Protein AF-A0A0D2LRU8-F1 (afdb_monomer_lite)

Structure (mmCIF, N/CA/C/O backbone):
data_AF-A0A0D2LRU8-F1
#
_entry.id   AF-A0A0D2LRU8-F1
#
loop_
_atom_site.group_PDB
_atom_site.id
_atom_site.type_symbol
_atom_site.label_atom_id
_atom_site.label_alt_id
_atom_site.label_comp_id
_atom_site.label_asym_id
_atom_site.label_entity_id
_atom_site.label_seq_id
_atom_site.pdbx_PDB_ins_code
_atom_site.Cartn_x
_atom_site.Cartn_y
_atom_site.Cartn_z
_atom_site.occupancy
_atom_site.B_iso_or_equiv
_atom_site.auth_seq_id
_atom_site.auth_comp_id
_atom_site.auth_asym_id
_atom_site.auth_atom_id
_atom_site.pdbx_PDB_model_num
ATOM 1 N N . MET A 1 1 ? 1.431 -2.746 -18.592 1.00 84.81 1 MET A N 1
ATOM 2 C CA . MET A 1 1 ? 0.383 -2.108 -19.433 1.00 84.81 1 MET A CA 1
ATOM 3 C C . MET A 1 1 ? 1.045 -1.344 -20.579 1.00 84.81 1 MET A C 1
ATOM 5 O O . MET A 1 1 ? 1.873 -0.478 -20.311 1.00 84.81 1 MET A O 1
ATOM 9 N N . ILE A 1 2 ? 0.703 -1.631 -21.838 1.00 87.00 2 ILE A N 1
ATOM 10 C CA . ILE A 1 2 ? 1.297 -0.971 -23.020 1.00 87.00 2 ILE A CA 1
ATOM 11 C C . ILE A 1 2 ? 0.316 0.081 -23.559 1.00 87.00 2 ILE A C 1
ATOM 13 O O . ILE A 1 2 ? -0.890 -0.132 -23.528 1.00 87.00 2 ILE A O 1
ATOM 17 N N . GLY A 1 3 ? 0.818 1.244 -23.976 1.00 88.88 3 GLY A N 1
ATOM 18 C CA . GLY A 1 3 ? 0.003 2.381 -24.432 1.00 88.88 3 GLY A CA 1
ATOM 19 C C . GLY A 1 3 ? 0.761 3.714 -24.345 1.00 88.88 3 GLY A C 1
ATOM 20 O O . GLY A 1 3 ? 1.806 3.756 -23.691 1.00 88.88 3 GLY A O 1
ATOM 21 N N . PRO A 1 4 ? 0.270 4.794 -24.972 1.00 90.00 4 PRO A N 1
ATOM 22 C CA . PRO A 1 4 ? 0.915 6.106 -24.921 1.00 90.00 4 PRO A CA 1
ATOM 23 C C . PRO A 1 4 ? 0.872 6.714 -23.509 1.00 90.00 4 PRO A C 1
ATOM 25 O O . PRO A 1 4 ? 0.120 6.264 -22.638 1.00 90.00 4 PRO A O 1
ATOM 28 N N . THR A 1 5 ? 1.673 7.750 -23.262 1.00 88.00 5 THR A N 1
ATOM 29 C CA . THR A 1 5 ? 1.569 8.538 -22.027 1.00 88.00 5 THR A CA 1
ATOM 30 C C . THR A 1 5 ? 0.192 9.208 -21.946 1.00 88.00 5 THR A C 1
ATOM 32 O O . THR A 1 5 ? -0.427 9.527 -22.958 1.00 88.00 5 THR A O 1
ATOM 35 N N . GLY A 1 6 ? -0.347 9.359 -20.734 1.00 86.06 6 GLY A N 1
ATOM 36 C CA . GLY A 1 6 ? -1.638 10.027 -20.523 1.00 86.06 6 GLY A CA 1
ATOM 37 C C . GLY A 1 6 ? -2.899 9.201 -20.829 1.00 86.06 6 GLY A C 1
ATOM 38 O O . GLY A 1 6 ? -3.989 9.677 -20.541 1.00 86.06 6 GLY A O 1
ATOM 39 N N . CYS A 1 7 ? -2.803 7.950 -21.303 1.00 91.19 7 CYS A N 1
ATOM 40 C CA . CYS A 1 7 ? -3.988 7.096 -21.536 1.00 91.19 7 CYS A CA 1
ATOM 41 C C . CYS A 1 7 ? -4.648 6.526 -20.259 1.00 91.19 7 CYS A C 1
ATOM 43 O O . CYS A 1 7 ? -5.530 5.677 -20.342 1.00 91.19 7 CYS A O 1
ATOM 45 N N . GLY A 1 8 ? -4.220 6.964 -19.070 1.00 92.38 8 GLY A N 1
ATOM 46 C CA . GLY A 1 8 ? -4.839 6.572 -17.801 1.00 92.38 8 GLY A CA 1
ATOM 47 C C . GLY A 1 8 ? -4.344 5.257 -17.190 1.00 92.38 8 GLY A C 1
ATOM 48 O O . GLY A 1 8 ? -4.964 4.778 -16.247 1.00 92.38 8 GLY A O 1
ATOM 49 N N . LYS A 1 9 ? -3.220 4.678 -17.644 1.00 94.56 9 LYS A N 1
ATOM 50 C CA . LYS A 1 9 ? -2.669 3.421 -17.078 1.00 94.56 9 LYS A CA 1
ATOM 51 C C . LYS A 1 9 ? -2.534 3.459 -15.554 1.00 94.56 9 LYS A C 1
ATOM 53 O O . LYS A 1 9 ? -2.991 2.558 -14.858 1.00 94.56 9 LYS A O 1
ATOM 58 N N . THR A 1 10 ? -1.931 4.531 -15.044 1.00 92.44 10 THR A N 1
ATOM 59 C CA . THR A 1 10 ? -1.739 4.740 -13.606 1.00 92.44 10 THR A CA 1
ATOM 60 C C . THR A 1 10 ? -3.070 4.921 -12.879 1.00 92.44 10 THR A C 1
ATOM 62 O O . THR A 1 10 ? -3.213 4.467 -11.749 1.00 92.44 10 THR A O 1
ATOM 65 N N . GLU A 1 11 ? -4.049 5.569 -13.516 1.00 94.44 11 GLU A N 1
ATOM 66 C CA . GLU A 1 11 ? -5.363 5.802 -12.914 1.00 94.44 11 GLU A CA 1
ATOM 67 C C . GLU A 1 11 ? -6.153 4.496 -12.802 1.00 94.44 11 GLU A C 1
ATOM 69 O O . GLU A 1 11 ? -6.745 4.237 -11.762 1.00 94.44 11 GLU A O 1
ATOM 74 N N . ILE A 1 12 ? -6.074 3.617 -13.806 1.00 94.69 12 ILE A N 1
ATOM 75 C CA . ILE A 1 12 ? -6.666 2.274 -13.747 1.00 94.69 12 ILE A CA 1
ATOM 76 C C . ILE A 1 12 ? -6.086 1.485 -12.566 1.00 94.69 12 ILE A C 1
ATOM 78 O O . ILE A 1 12 ? -6.846 0.950 -11.761 1.00 94.69 12 ILE A O 1
ATOM 82 N N . ALA A 1 13 ? -4.758 1.454 -12.414 1.00 94.19 13 ALA A N 1
ATOM 83 C CA . ALA A 1 13 ? -4.107 0.744 -11.310 1.00 94.19 13 ALA A CA 1
ATOM 84 C C . ALA A 1 13 ? -4.479 1.332 -9.936 1.00 94.19 13 ALA A C 1
ATOM 86 O O . ALA A 1 13 ? -4.799 0.596 -9.004 1.00 94.19 13 ALA A O 1
ATOM 87 N N . ARG A 1 14 ? -4.507 2.666 -9.822 1.00 93.81 14 ARG A N 1
ATOM 88 C CA . ARG A 1 14 ? -4.906 3.367 -8.594 1.00 93.81 14 ARG A CA 1
ATOM 89 C C . ARG A 1 14 ? -6.357 3.069 -8.219 1.00 93.81 14 ARG A C 1
ATOM 91 O O . ARG A 1 14 ? -6.648 2.817 -7.053 1.00 93.81 14 ARG A O 1
ATOM 98 N N . ARG A 1 15 ? -7.273 3.107 -9.190 1.00 96.00 15 ARG A N 1
ATOM 99 C CA . ARG A 1 15 ? -8.698 2.825 -8.966 1.00 96.00 15 ARG A CA 1
ATOM 100 C C . ARG A 1 15 ? -8.936 1.368 -8.613 1.00 96.00 15 ARG A C 1
ATOM 102 O O . ARG A 1 15 ? -9.716 1.109 -7.705 1.00 96.00 15 ARG A O 1
ATOM 109 N N . LEU A 1 16 ? -8.225 0.443 -9.252 1.00 94.56 16 LEU A N 1
ATOM 110 C CA . LEU A 1 16 ? -8.255 -0.969 -8.882 1.00 94.56 16 LEU A CA 1
ATOM 111 C C . LEU A 1 16 ? -7.860 -1.164 -7.413 1.00 94.56 16 LEU A C 1
ATOM 113 O O . LEU A 1 16 ? -8.585 -1.826 -6.681 1.00 94.56 16 LEU A O 1
ATOM 117 N N . ALA A 1 17 ? -6.769 -0.535 -6.967 1.00 94.50 17 ALA A N 1
ATOM 118 C CA . ALA A 1 17 ? -6.333 -0.636 -5.577 1.00 94.50 17 ALA A CA 1
ATOM 119 C C . ALA A 1 17 ? -7.340 -0.037 -4.585 1.00 94.50 17 ALA A C 1
ATOM 121 O O . ALA A 1 17 ? -7.588 -0.621 -3.536 1.00 94.50 17 ALA A O 1
ATOM 122 N N . GLN A 1 18 ? -7.966 1.094 -4.929 1.00 92.94 18 GLN A N 1
ATOM 123 C CA . GLN A 1 18 ? -9.032 1.685 -4.111 1.00 92.94 18 GLN A CA 1
ATOM 124 C C . GLN A 1 18 ? -10.258 0.771 -4.005 1.00 92.94 18 GLN A C 1
ATOM 126 O O . GLN A 1 18 ? -10.823 0.640 -2.926 1.00 92.94 18 GLN A O 1
ATOM 131 N N . LEU A 1 19 ? -10.667 0.139 -5.109 1.00 94.62 19 LEU A N 1
ATOM 132 C CA . LEU A 1 19 ? -11.812 -0.776 -5.137 1.00 94.62 19 LEU A CA 1
ATOM 133 C C . LEU A 1 19 ? -11.532 -2.084 -4.390 1.00 94.62 19 LEU A C 1
ATOM 135 O O . LEU A 1 19 ? -12.427 -2.617 -3.743 1.00 94.62 19 LEU A O 1
ATOM 139 N N . ALA A 1 20 ? -10.301 -2.585 -4.477 1.00 91.81 20 ALA A N 1
ATOM 140 C CA . ALA A 1 20 ? -9.846 -3.763 -3.746 1.00 91.81 20 ALA A CA 1
ATOM 141 C C . ALA A 1 20 ? -9.481 -3.458 -2.283 1.00 91.81 20 ALA A C 1
ATOM 143 O O . ALA A 1 20 ? -9.149 -4.381 -1.546 1.00 91.81 20 ALA A O 1
ATOM 144 N N . ASP A 1 21 ? -9.535 -2.185 -1.869 1.00 92.06 21 ASP A N 1
ATOM 145 C CA . ASP A 1 21 ? -9.155 -1.729 -0.529 1.00 92.06 21 ASP A CA 1
ATOM 146 C C . ASP A 1 21 ? -7.754 -2.230 -0.118 1.00 92.06 21 ASP A C 1
ATOM 148 O O . ASP A 1 21 ? -7.510 -2.733 0.989 1.00 92.06 21 ASP A O 1
ATOM 152 N N . ALA A 1 22 ? -6.847 -2.103 -1.089 1.00 93.94 22 ALA A N 1
ATOM 153 C CA . ALA A 1 22 ? -5.529 -2.703 -1.123 1.00 93.94 22 ALA A CA 1
ATOM 154 C C . ALA A 1 22 ? -4.417 -1.644 -0.989 1.00 93.94 22 ALA A C 1
ATOM 156 O O . ALA A 1 22 ? -4.522 -0.557 -1.575 1.00 93.94 22 ALA A O 1
ATOM 157 N N . PRO A 1 23 ? -3.319 -1.940 -0.269 1.00 94.44 23 PRO A N 1
ATOM 158 C CA . PRO A 1 23 ? -2.151 -1.065 -0.215 1.00 94.44 23 PRO A CA 1
ATOM 159 C C . PRO A 1 23 ? -1.570 -0.840 -1.615 1.00 94.44 23 PRO A C 1
ATOM 161 O O . PRO A 1 23 ? -1.370 -1.794 -2.362 1.00 94.44 23 PRO A O 1
ATOM 164 N N . PHE A 1 24 ? -1.275 0.411 -1.971 1.00 95.06 24 PHE A N 1
ATOM 165 C CA . PHE A 1 24 ? -0.791 0.773 -3.305 1.00 95.06 24 PHE A CA 1
ATOM 166 C C . PHE A 1 24 ? 0.482 1.606 -3.237 1.00 95.06 24 PHE A C 1
ATOM 168 O O . PHE A 1 24 ? 0.556 2.563 -2.465 1.00 95.06 24 PHE A O 1
ATOM 175 N N . VAL A 1 25 ? 1.453 1.310 -4.100 1.00 94.56 25 VAL A N 1
ATOM 176 C CA . VAL A 1 25 ? 2.632 2.158 -4.309 1.00 94.56 25 VAL A CA 1
ATOM 177 C C . VAL A 1 25 ? 2.897 2.347 -5.803 1.00 94.56 25 VAL A C 1
ATOM 179 O O . VAL A 1 25 ? 2.840 1.396 -6.581 1.00 94.56 25 VAL A O 1
ATOM 182 N N . LYS A 1 26 ? 3.183 3.589 -6.212 1.00 93.81 26 LYS A N 1
ATOM 183 C CA . LYS A 1 26 ? 3.670 3.918 -7.559 1.00 93.81 26 LYS A CA 1
ATOM 184 C C . LYS A 1 26 ? 5.165 4.194 -7.481 1.00 93.81 26 LYS A C 1
ATOM 186 O O . LYS A 1 26 ? 5.571 5.104 -6.760 1.00 93.81 26 LYS A O 1
ATOM 191 N N . VAL A 1 27 ? 5.945 3.513 -8.310 1.00 91.62 27 VAL A N 1
ATOM 192 C CA . VAL A 1 27 ? 7.371 3.789 -8.501 1.00 91.62 27 VAL A CA 1
ATOM 193 C C . VAL A 1 27 ? 7.704 3.917 -9.983 1.00 91.62 27 VAL A C 1
ATOM 195 O O . VAL A 1 27 ? 7.014 3.361 -10.828 1.00 91.62 27 VAL A O 1
ATOM 198 N N . GLU A 1 28 ? 8.732 4.695 -10.301 1.00 90.38 28 GLU A N 1
ATOM 199 C CA . GLU A 1 28 ? 9.255 4.844 -11.665 1.00 90.38 28 GLU A CA 1
ATOM 200 C C . GLU A 1 28 ? 10.533 4.016 -11.764 1.00 90.38 28 GLU A C 1
ATOM 202 O O . GLU A 1 28 ? 11.407 4.147 -10.906 1.00 90.38 28 GLU A O 1
ATOM 207 N N . ALA A 1 29 ? 10.643 3.170 -12.787 1.00 87.38 29 ALA A N 1
ATOM 208 C CA . ALA A 1 29 ? 11.777 2.260 -12.954 1.00 87.38 29 ALA A CA 1
ATOM 209 C C . ALA A 1 29 ? 13.123 2.999 -13.082 1.00 87.38 29 ALA A C 1
ATOM 211 O O . ALA A 1 29 ? 14.155 2.528 -12.609 1.00 87.38 29 ALA A O 1
ATOM 212 N N . THR A 1 30 ? 13.101 4.203 -13.653 1.00 86.44 30 THR A N 1
ATOM 213 C CA . THR A 1 30 ? 14.270 5.071 -13.858 1.00 86.44 30 THR A CA 1
ATOM 214 C C . THR A 1 30 ? 14.887 5.597 -12.557 1.00 86.44 30 THR A C 1
ATOM 216 O O . THR A 1 30 ? 16.017 6.074 -12.576 1.00 86.44 30 THR A O 1
ATOM 219 N N . LYS A 1 31 ? 14.200 5.482 -11.410 1.00 85.94 31 LYS A N 1
ATOM 220 C CA . LYS A 1 31 ? 14.725 5.904 -10.095 1.00 85.94 31 LYS A CA 1
ATOM 221 C C . LYS A 1 31 ? 15.781 4.968 -9.514 1.00 85.94 31 LYS A C 1
ATOM 223 O O . LYS A 1 31 ? 16.451 5.352 -8.561 1.00 85.94 31 LYS A O 1
ATOM 228 N N . PHE A 1 32 ? 15.897 3.758 -10.048 1.00 85.19 32 PHE A N 1
ATOM 229 C CA . PHE A 1 32 ? 16.821 2.745 -9.540 1.00 85.19 32 PHE A CA 1
ATOM 230 C C . PHE A 1 32 ? 18.097 2.630 -10.384 1.00 85.19 32 PHE A C 1
ATOM 232 O O . PHE A 1 32 ? 19.023 1.937 -9.982 1.00 85.19 32 PHE A O 1
ATOM 239 N N . THR A 1 33 ? 18.181 3.319 -11.529 1.00 82.38 33 THR A N 1
ATOM 240 C CA . THR A 1 33 ? 19.412 3.364 -12.332 1.00 82.38 33 THR A CA 1
ATOM 241 C C . THR A 1 33 ? 20.461 4.261 -11.666 1.00 82.38 33 THR A C 1
ATOM 243 O O . THR A 1 33 ? 20.134 5.126 -10.861 1.00 82.38 33 THR A O 1
ATOM 246 N N . GLU A 1 34 ? 21.731 4.100 -12.023 1.00 69.94 34 GLU A N 1
ATOM 247 C CA . GLU A 1 34 ? 22.910 4.753 -11.437 1.00 69.94 34 GLU A CA 1
ATOM 248 C C . GLU A 1 34 ? 22.826 6.280 -11.530 1.00 69.94 34 GLU A C 1
ATOM 250 O O . GLU A 1 34 ? 23.179 6.981 -10.585 1.00 69.94 34 GLU A O 1
ATOM 255 N N . VAL A 1 35 ? 22.283 6.805 -12.632 1.00 64.88 35 VAL A N 1
ATOM 256 C CA . VAL A 1 35 ? 22.081 8.252 -12.835 1.00 64.88 35 VAL A CA 1
ATOM 257 C C . VAL A 1 35 ? 20.937 8.791 -11.961 1.00 64.88 35 VAL A C 1
ATOM 259 O O . VAL A 1 35 ? 20.920 9.967 -11.604 1.00 64.88 35 VAL A O 1
ATOM 262 N N . GLY A 1 36 ? 19.987 7.929 -11.590 1.00 58.31 36 GLY A N 1
ATOM 263 C CA . GLY A 1 36 ? 18.856 8.225 -10.714 1.00 58.31 36 GLY A CA 1
ATOM 264 C C . GLY A 1 36 ? 19.024 7.718 -9.279 1.00 58.31 36 GLY A C 1
ATOM 265 O O . GLY A 1 36 ? 18.083 7.841 -8.493 1.00 58.31 36 GLY A O 1
ATOM 266 N N . PHE A 1 37 ? 20.184 7.165 -8.909 1.00 60.22 37 PHE A N 1
ATOM 267 C CA . PHE A 1 37 ? 20.380 6.470 -7.640 1.00 60.22 37 PHE A CA 1
ATOM 268 C C . PHE A 1 37 ? 20.518 7.470 -6.488 1.00 60.22 37 PHE A C 1
ATOM 270 O O . PHE A 1 37 ? 21.599 7.949 -6.156 1.00 60.22 37 PHE A O 1
ATOM 277 N N . HIS A 1 38 ? 19.404 7.775 -5.826 1.00 59.53 38 HIS A N 1
ATOM 278 C CA . HIS A 1 38 ? 19.377 8.636 -4.636 1.00 59.53 38 HIS A CA 1
ATOM 279 C C . HIS A 1 38 ? 19.667 7.844 -3.343 1.00 59.53 38 HIS A C 1
ATOM 281 O O . HIS A 1 38 ? 19.095 8.145 -2.295 1.00 59.53 38 HIS A O 1
ATOM 287 N N . GLY A 1 39 ? 20.472 6.775 -3.409 1.00 64.44 39 GLY A N 1
ATOM 288 C CA . GLY A 1 39 ? 20.688 5.863 -2.275 1.00 64.44 39 GLY A CA 1
ATOM 289 C C . GLY A 1 39 ? 19.457 5.023 -1.904 1.00 64.44 39 GLY A C 1
ATOM 290 O O . GLY A 1 39 ? 19.358 4.547 -0.773 1.00 64.44 39 GLY A O 1
ATOM 291 N N . ARG A 1 40 ? 18.494 4.877 -2.826 1.00 69.69 40 ARG A N 1
ATOM 292 C CA . ARG A 1 40 ? 17.296 4.050 -2.645 1.00 69.69 40 ARG A CA 1
ATOM 293 C C . ARG A 1 40 ? 17.476 2.699 -3.317 1.00 69.69 40 ARG A C 1
ATOM 295 O O . ARG A 1 40 ? 17.640 2.619 -4.526 1.00 69.69 40 ARG A O 1
ATOM 302 N N . ASP A 1 41 ? 17.392 1.666 -2.498 1.00 81.75 41 ASP A N 1
ATOM 303 C CA . ASP A 1 41 ? 17.395 0.271 -2.914 1.00 81.75 41 ASP A CA 1
ATOM 304 C C . ASP A 1 41 ? 16.015 -0.152 -3.443 1.00 81.75 41 ASP A C 1
ATOM 306 O O . ASP A 1 41 ? 14.995 0.422 -3.049 1.00 81.75 41 ASP A O 1
ATOM 310 N N . VAL A 1 42 ? 15.965 -1.169 -4.292 1.00 82.94 42 VAL A N 1
ATOM 311 C CA . VAL A 1 42 ? 14.732 -1.754 -4.838 1.00 82.94 42 VAL A CA 1
ATOM 312 C C . VAL A 1 42 ? 13.827 -2.289 -3.714 1.00 82.94 42 VAL A C 1
ATOM 314 O O . VAL A 1 42 ? 12.606 -2.122 -3.761 1.00 82.94 42 VAL A O 1
ATOM 317 N N . ASP A 1 43 ? 14.416 -2.742 -2.606 1.00 85.44 43 ASP A N 1
ATOM 318 C CA . ASP A 1 43 ? 13.715 -3.091 -1.362 1.00 85.44 43 ASP A CA 1
ATOM 319 C C . ASP A 1 43 ? 12.882 -1.944 -0.760 1.00 85.44 43 ASP A C 1
ATOM 321 O O . ASP A 1 43 ? 11.939 -2.181 0.003 1.00 85.44 43 ASP A O 1
ATOM 325 N N . SER A 1 44 ? 13.205 -0.683 -1.074 1.00 87.44 44 SER A N 1
ATOM 326 C CA . SER A 1 44 ? 12.420 0.467 -0.605 1.00 87.44 44 SER A CA 1
ATOM 327 C C . SER A 1 44 ? 10.978 0.436 -1.109 1.00 87.44 44 SER A C 1
ATOM 329 O O . SER A 1 44 ? 10.095 0.884 -0.388 1.00 87.44 44 SER A O 1
ATOM 331 N N . ILE A 1 45 ? 10.717 -0.187 -2.264 1.00 89.31 45 ILE A N 1
ATOM 332 C CA . ILE A 1 45 ? 9.363 -0.375 -2.802 1.00 89.31 45 ILE A CA 1
ATOM 333 C C . ILE A 1 45 ? 8.488 -1.138 -1.801 1.00 89.31 45 ILE A C 1
ATOM 335 O O . ILE A 1 45 ? 7.347 -0.757 -1.541 1.00 89.31 45 ILE A O 1
ATOM 339 N N . VAL A 1 46 ? 9.030 -2.210 -1.218 1.00 88.69 46 VAL A N 1
ATOM 340 C CA . VAL A 1 46 ? 8.307 -3.064 -0.265 1.00 88.69 46 VAL A CA 1
ATOM 341 C C . VAL A 1 46 ? 8.109 -2.348 1.068 1.00 88.69 46 VAL A C 1
ATOM 343 O O . VAL A 1 46 ? 7.055 -2.481 1.689 1.00 88.69 46 VAL A O 1
ATOM 346 N N . ARG A 1 47 ? 9.093 -1.549 1.497 1.00 88.00 47 ARG A N 1
ATOM 347 C CA . ARG A 1 47 ? 8.985 -0.725 2.712 1.00 88.00 47 ARG A CA 1
ATOM 348 C C . ARG A 1 47 ? 7.895 0.340 2.557 1.00 88.00 47 ARG A C 1
ATOM 350 O O . ARG A 1 47 ? 7.020 0.425 3.412 1.00 88.00 47 ARG A O 1
ATOM 357 N N . ASP A 1 48 ? 7.883 1.055 1.434 1.00 91.44 48 ASP A N 1
ATOM 358 C CA . ASP A 1 48 ? 6.864 2.063 1.121 1.00 91.44 48 ASP A CA 1
ATOM 359 C C . ASP A 1 48 ? 5.459 1.431 1.026 1.00 91.44 48 ASP A C 1
ATOM 361 O O . ASP A 1 48 ? 4.470 2.001 1.495 1.00 91.44 48 ASP A O 1
ATOM 365 N N . LEU A 1 49 ? 5.353 0.222 0.459 1.00 91.69 49 LEU A N 1
ATOM 366 C CA . LEU A 1 49 ? 4.099 -0.534 0.414 1.00 91.69 49 LEU A CA 1
ATOM 367 C C . LEU A 1 49 ? 3.601 -0.903 1.821 1.00 91.69 49 LEU A C 1
ATOM 369 O O . LEU A 1 49 ? 2.408 -0.767 2.101 1.00 91.69 49 LEU A O 1
ATOM 373 N N . LEU A 1 50 ? 4.500 -1.346 2.705 1.00 90.88 50 LEU A N 1
ATOM 374 C CA . LEU A 1 50 ? 4.172 -1.687 4.089 1.00 90.88 50 LEU A CA 1
ATOM 375 C C . LEU A 1 50 ? 3.706 -0.459 4.883 1.00 90.88 50 LEU A C 1
ATOM 377 O O . LEU A 1 50 ? 2.720 -0.542 5.617 1.00 90.88 50 LEU A O 1
ATOM 381 N N . ASP A 1 51 ? 4.359 0.686 4.698 1.00 91.56 51 ASP A N 1
ATOM 382 C CA . ASP A 1 51 ? 3.961 1.943 5.336 1.00 91.56 51 ASP A CA 1
ATOM 383 C C . ASP A 1 51 ? 2.553 2.371 4.889 1.00 91.56 51 ASP A C 1
ATOM 385 O O . ASP A 1 51 ? 1.703 2.731 5.714 1.00 91.56 51 ASP A O 1
ATOM 389 N N . ASN A 1 52 ? 2.253 2.245 3.592 1.00 92.94 52 ASN A N 1
ATOM 390 C CA . ASN A 1 52 ? 0.914 2.504 3.061 1.00 92.94 52 ASN A CA 1
ATOM 391 C C . ASN A 1 52 ? -0.125 1.507 3.598 1.00 92.94 52 ASN A C 1
ATOM 393 O O . ASN A 1 52 ? -1.249 1.907 3.920 1.00 92.94 52 ASN A O 1
ATOM 397 N N . ALA A 1 53 ? 0.242 0.234 3.762 1.00 92.88 53 ALA A N 1
ATOM 398 C CA . ALA A 1 53 ? -0.620 -0.767 4.385 1.00 92.88 53 ALA A CA 1
ATOM 399 C C . ALA A 1 53 ? -0.930 -0.412 5.846 1.00 92.88 53 ALA A C 1
ATOM 401 O O . ALA A 1 53 ? -2.085 -0.484 6.268 1.00 92.88 53 ALA A O 1
ATOM 402 N N . ALA A 1 54 ? 0.064 0.052 6.607 1.00 91.19 54 ALA A N 1
ATOM 403 C CA . ALA A 1 54 ? -0.126 0.476 7.990 1.00 91.19 54 ALA A CA 1
ATOM 404 C C . ALA A 1 54 ? -1.072 1.680 8.099 1.00 91.19 54 ALA A C 1
ATOM 406 O O . ALA A 1 54 ? -1.931 1.717 8.985 1.00 91.19 54 ALA A O 1
ATOM 407 N N . LEU A 1 55 ? -0.971 2.653 7.188 1.00 90.81 55 LEU A N 1
ATOM 408 C CA . LEU A 1 55 ? -1.906 3.782 7.125 1.00 90.81 55 LEU A CA 1
ATOM 409 C C . LEU A 1 55 ? -3.342 3.324 6.844 1.00 90.81 55 LEU A C 1
ATOM 411 O O . LEU A 1 55 ? -4.274 3.770 7.519 1.00 90.81 55 LEU A O 1
ATOM 415 N N . LEU A 1 56 ? -3.511 2.410 5.890 1.00 90.75 56 LEU A N 1
ATOM 416 C CA . LEU A 1 56 ? -4.805 1.857 5.504 1.00 90.75 56 LEU A CA 1
ATOM 417 C C . LEU A 1 56 ? -5.438 1.043 6.647 1.00 90.75 56 LEU A C 1
ATOM 419 O O . LEU A 1 56 ? -6.592 1.277 7.007 1.00 90.75 56 LEU A O 1
ATOM 423 N N . VAL A 1 57 ? -4.671 0.174 7.309 1.00 92.38 57 VAL A N 1
ATOM 424 C CA . VAL A 1 57 ? -5.125 -0.602 8.478 1.00 92.38 57 VAL A CA 1
ATOM 425 C C . VAL A 1 57 ? -5.503 0.307 9.647 1.00 92.38 57 VAL A C 1
ATOM 427 O O . VAL A 1 57 ? -6.553 0.115 10.264 1.00 92.38 57 VAL A O 1
ATOM 430 N N . ARG A 1 58 ? -4.703 1.342 9.938 1.00 89.25 58 ARG A N 1
ATOM 431 C CA . ARG A 1 58 ? -5.040 2.348 10.962 1.00 89.25 58 ARG A CA 1
ATOM 432 C C . ARG A 1 58 ? -6.364 3.045 10.650 1.00 89.25 58 ARG A C 1
ATOM 434 O O . ARG A 1 58 ? -7.132 3.307 11.575 1.00 89.25 58 ARG A O 1
ATOM 441 N N . GLY A 1 59 ? -6.636 3.329 9.376 1.00 88.69 59 GLY A N 1
ATOM 442 C CA . GLY A 1 59 ? -7.926 3.842 8.908 1.00 88.69 59 GLY A CA 1
ATOM 443 C C . GLY A 1 59 ? -9.072 2.880 9.224 1.00 88.69 59 GLY A C 1
ATOM 444 O O . GLY A 1 59 ? -9.984 3.239 9.967 1.00 88.69 59 GLY A O 1
ATOM 445 N N . LYS A 1 60 ? -8.960 1.623 8.776 1.00 88.38 60 LYS A N 1
ATOM 446 C CA . LYS A 1 60 ? -9.972 0.573 9.002 1.00 88.38 60 LYS A CA 1
ATOM 447 C C . LYS A 1 60 ? -10.276 0.345 10.480 1.00 88.38 60 LYS A C 1
ATOM 449 O O . LYS A 1 60 ? -11.434 0.221 10.872 1.00 88.38 60 LYS A O 1
ATOM 454 N N . LEU A 1 61 ? -9.244 0.288 11.322 1.00 87.38 61 LEU A N 1
ATOM 455 C CA . LEU A 1 61 ? -9.414 0.098 12.764 1.00 87.38 61 LEU A CA 1
ATOM 456 C C . LEU A 1 61 ? -10.112 1.294 13.416 1.00 87.38 61 LEU A C 1
ATOM 458 O O . LEU A 1 61 ? -10.954 1.101 14.291 1.00 87.38 61 LEU A O 1
ATOM 462 N N . ARG A 1 62 ? -9.809 2.522 12.975 1.00 84.00 62 ARG A N 1
ATOM 463 C CA . ARG A 1 62 ? -10.501 3.728 13.449 1.00 84.00 62 ARG A CA 1
ATOM 464 C C . ARG A 1 62 ? -11.970 3.732 13.051 1.00 84.00 62 ARG A C 1
ATOM 466 O O . ARG A 1 62 ? -12.795 4.053 13.898 1.00 84.00 62 ARG A O 1
ATOM 473 N N . GLU A 1 63 ? -12.292 3.348 11.820 1.00 86.19 63 GLU A N 1
ATOM 474 C CA . GLU A 1 63 ? -13.676 3.257 11.342 1.00 86.19 63 GLU A CA 1
ATOM 475 C C . GLU A 1 63 ? -14.466 2.186 12.100 1.00 86.19 63 GLU A C 1
ATOM 477 O O . GLU A 1 63 ? -15.539 2.469 12.623 1.00 86.19 63 GLU A O 1
ATOM 482 N N . ARG A 1 64 ? -13.899 0.984 12.277 1.00 84.81 64 ARG A N 1
ATOM 483 C CA . ARG A 1 64 ? -14.527 -0.087 13.076 1.00 84.81 64 ARG A CA 1
ATOM 484 C C . ARG A 1 64 ? -14.724 0.300 14.540 1.00 84.81 64 ARG A C 1
ATOM 486 O O . ARG A 1 64 ? -15.672 -0.154 15.175 1.00 84.81 64 ARG A O 1
ATOM 493 N N . ALA A 1 65 ? -13.813 1.099 15.091 1.00 82.38 65 ALA A N 1
ATOM 494 C CA . ALA A 1 65 ? -13.925 1.595 16.454 1.00 82.38 65 ALA A CA 1
ATOM 495 C C . ALA A 1 65 ? -14.892 2.782 16.574 1.00 82.38 65 ALA A C 1
ATOM 497 O O . ALA A 1 65 ? -15.360 3.041 17.677 1.00 82.38 65 ALA A O 1
ATOM 498 N N . ALA A 1 66 ? -15.194 3.505 15.490 1.00 79.38 66 ALA A N 1
ATOM 499 C CA . ALA A 1 66 ? -15.959 4.748 15.540 1.00 79.38 66 ALA A CA 1
ATOM 500 C C . ALA A 1 66 ? -17.359 4.561 16.141 1.00 79.38 66 ALA A C 1
ATOM 502 O O . ALA A 1 66 ? -17.744 5.358 16.990 1.00 79.38 66 ALA A O 1
ATOM 503 N N . SER A 1 67 ? -18.074 3.488 15.783 1.00 78.31 67 SER A N 1
ATOM 504 C CA . SER A 1 67 ? -19.414 3.194 16.318 1.00 78.31 67 SER A CA 1
ATOM 505 C C . SER A 1 67 ? -19.392 2.963 17.829 1.00 78.31 67 SER A C 1
ATOM 507 O O . SER A 1 67 ? -20.011 3.708 18.583 1.00 78.31 67 SER A O 1
ATOM 509 N N . LYS A 1 68 ? -18.567 2.015 18.286 1.00 79.38 68 LYS A N 1
ATOM 510 C CA . LYS A 1 68 ? -18.388 1.692 19.714 1.00 79.38 68 LYS A CA 1
ATOM 511 C C . LYS A 1 68 ? -17.927 2.897 20.530 1.00 79.38 68 LYS A C 1
ATOM 513 O O . LYS A 1 68 ? -18.251 3.044 21.702 1.00 79.38 68 LYS A O 1
ATOM 518 N N . VAL A 1 69 ? -17.108 3.746 19.918 1.00 76.75 69 VAL A N 1
ATOM 519 C CA . VAL A 1 69 ? -16.590 4.955 20.555 1.00 76.75 69 VAL A CA 1
ATOM 520 C C . VAL A 1 69 ? -17.670 6.011 20.658 1.00 76.75 69 VAL A C 1
ATOM 522 O O . VAL A 1 69 ? -17.704 6.692 21.674 1.00 76.75 69 VAL A O 1
ATOM 525 N N . SER A 1 70 ? -18.523 6.149 19.645 1.00 75.56 70 SER A N 1
ATOM 526 C CA . SER A 1 70 ? -19.656 7.071 19.681 1.00 75.56 70 SER A CA 1
ATOM 527 C C . SER A 1 70 ? -20.592 6.718 20.832 1.00 75.56 70 SER A C 1
ATOM 529 O O . SER A 1 70 ? -20.840 7.566 21.682 1.00 75.56 70 SER A O 1
ATOM 531 N N . GLU A 1 71 ? -20.986 5.446 20.933 1.00 78.19 71 GLU A N 1
ATOM 532 C CA . GLU A 1 71 ? -21.834 4.932 22.019 1.00 78.19 71 GLU A CA 1
ATOM 533 C C . GLU A 1 71 ? -21.207 5.194 23.396 1.00 78.19 71 GLU A C 1
ATOM 535 O O . GLU A 1 71 ? -21.832 5.773 24.284 1.00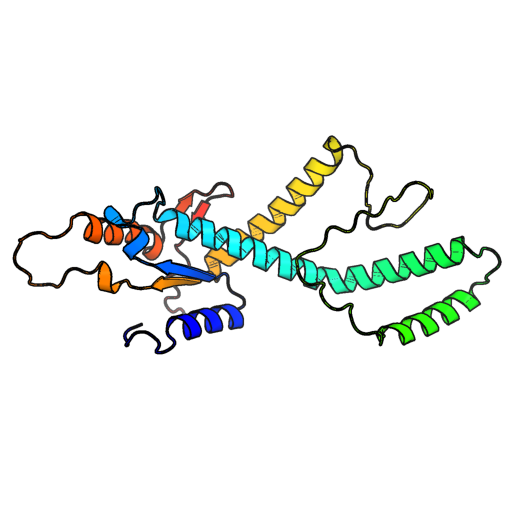 78.19 71 GLU A O 1
ATOM 540 N N . ALA A 1 72 ? -19.929 4.839 23.560 1.00 72.62 72 ALA A N 1
ATOM 541 C CA . ALA A 1 72 ? -19.223 5.054 24.818 1.00 72.62 72 ALA A CA 1
ATOM 542 C C . ALA A 1 72 ? -19.075 6.548 25.159 1.00 72.62 72 ALA A C 1
ATOM 544 O O . ALA A 1 72 ? -19.156 6.935 26.319 1.00 72.62 72 ALA A O 1
ATOM 545 N N . VAL A 1 73 ? -18.831 7.412 24.170 1.00 76.56 73 VAL A N 1
ATOM 546 C CA . VAL A 1 73 ? -18.718 8.862 24.384 1.00 76.56 73 VAL A CA 1
ATOM 547 C C . VAL A 1 73 ? -20.068 9.460 24.762 1.00 76.56 73 VAL A C 1
ATOM 549 O O . VAL A 1 73 ? -20.107 10.307 25.652 1.00 76.56 73 VAL A O 1
ATOM 552 N N . GLU A 1 74 ? -21.157 9.017 24.140 1.00 76.12 74 GLU A N 1
ATOM 553 C CA . GLU A 1 74 ? -22.507 9.452 24.488 1.00 76.12 74 GLU A CA 1
ATOM 554 C C . GLU A 1 74 ? -22.841 9.101 25.939 1.00 76.12 74 GLU A C 1
ATOM 556 O O . GLU A 1 74 ? -23.224 9.979 26.713 1.00 76.12 74 GLU A O 1
ATOM 561 N N . GLU A 1 75 ? -22.596 7.855 26.350 1.00 73.19 75 GLU A N 1
ATOM 562 C C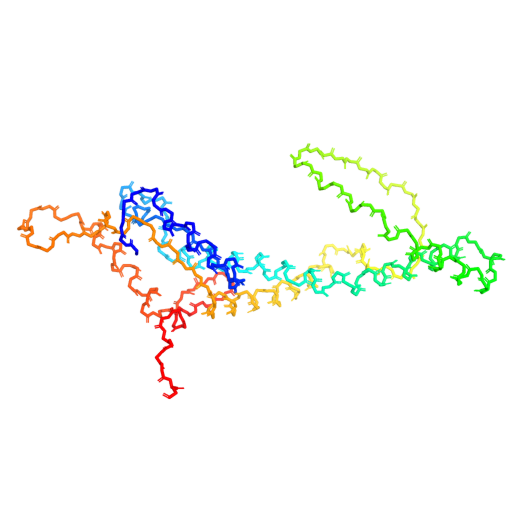A . GLU A 1 75 ? -22.805 7.418 27.733 1.00 73.19 75 GLU A CA 1
ATOM 563 C C . GLU A 1 75 ? -21.991 8.265 28.726 1.00 73.19 75 GLU A C 1
ATOM 565 O O . GLU A 1 75 ? -22.484 8.652 29.789 1.00 73.19 75 GLU A O 1
ATOM 570 N N . LEU A 1 76 ? -20.763 8.635 28.354 1.00 71.88 76 LEU A N 1
ATOM 571 C CA . LEU A 1 76 ? -19.910 9.485 29.178 1.00 71.88 76 LEU A CA 1
ATOM 572 C C . LEU A 1 76 ? -20.374 10.926 29.275 1.00 71.88 76 LEU A C 1
ATOM 574 O O . LEU A 1 76 ? -20.281 11.516 30.353 1.00 71.88 76 LEU A O 1
ATOM 578 N N . ILE A 1 77 ? -20.856 11.495 28.175 1.00 75.50 77 ILE A N 1
ATOM 579 C CA . ILE A 1 77 ? -21.439 12.835 28.173 1.00 75.50 77 ILE A CA 1
ATOM 580 C C . ILE A 1 77 ? -22.689 12.835 29.054 1.00 75.50 77 ILE A C 1
ATOM 582 O O . ILE A 1 77 ? -22.814 13.696 29.922 1.00 75.50 77 ILE A O 1
ATOM 586 N N . LEU A 1 78 ? -23.570 11.843 28.897 1.00 73.25 78 LEU A N 1
ATOM 587 C CA . LEU A 1 78 ? -24.785 11.711 29.701 1.00 73.25 78 LEU A CA 1
ATOM 588 C C . LEU A 1 78 ? -24.463 11.587 31.192 1.00 73.25 78 LEU A C 1
ATOM 590 O O . LEU A 1 78 ? -25.050 12.294 32.011 1.00 73.25 78 LEU A O 1
ATOM 594 N N . ARG A 1 79 ? -23.488 10.746 31.550 1.00 70.31 79 ARG A N 1
ATOM 595 C CA . ARG A 1 79 ? -23.051 10.591 32.939 1.00 70.31 79 ARG A CA 1
ATOM 596 C C . ARG A 1 79 ? -22.485 11.889 33.517 1.00 70.31 79 ARG A C 1
ATOM 598 O O . ARG A 1 79 ? -22.876 12.279 34.612 1.00 70.31 79 ARG A O 1
ATOM 605 N N . ALA A 1 80 ? -21.614 12.580 32.782 1.00 73.69 80 ALA A N 1
ATOM 606 C CA . ALA A 1 80 ? -21.045 13.851 33.229 1.00 73.69 80 ALA A CA 1
ATOM 607 C C . ALA A 1 80 ? -22.117 14.943 33.407 1.00 73.69 80 ALA A C 1
ATOM 609 O O . ALA A 1 80 ? -22.044 15.735 34.345 1.00 73.69 80 ALA A O 1
ATOM 610 N N . LEU A 1 81 ? -23.129 14.977 32.533 1.00 70.44 81 LEU A N 1
ATOM 611 C CA . LEU A 1 81 ? -24.253 15.912 32.643 1.00 70.44 81 LEU A CA 1
ATOM 612 C C . LEU A 1 81 ? -25.132 15.627 33.867 1.00 70.44 81 LEU A C 1
ATOM 614 O O . LEU A 1 81 ? -25.588 16.568 34.515 1.00 70.44 81 LEU A O 1
ATOM 618 N N . LEU A 1 82 ? -25.346 14.352 34.206 1.00 68.88 82 LEU A N 1
ATOM 619 C CA . LEU A 1 82 ? -26.064 13.961 35.421 1.00 68.88 82 LEU A CA 1
ATOM 620 C C . LEU A 1 82 ? -25.280 14.319 36.688 1.00 68.88 82 LEU A C 1
ATOM 622 O O . LEU A 1 82 ? -25.847 14.883 37.620 1.00 68.88 82 LEU A O 1
ATOM 626 N N . GLU A 1 83 ? -23.975 14.042 36.716 1.00 71.38 83 GLU A N 1
ATOM 627 C CA . GLU A 1 83 ? -23.105 14.388 37.849 1.00 71.38 83 GLU A CA 1
ATOM 628 C C . GLU A 1 83 ? -23.038 15.915 38.075 1.00 71.38 83 GLU A C 1
ATOM 630 O O . GLU A 1 83 ? -22.975 16.369 39.217 1.00 71.38 83 GLU A O 1
ATOM 635 N N . ALA A 1 84 ? -23.130 16.721 37.010 1.00 68.00 84 ALA A N 1
ATOM 636 C CA . ALA A 1 84 ? -23.205 18.183 37.095 1.00 68.00 84 ALA A CA 1
ATOM 637 C C . ALA A 1 84 ? -24.556 18.715 37.624 1.00 68.00 84 ALA A C 1
ATOM 639 O O . ALA A 1 84 ? -24.628 19.852 38.096 1.00 68.00 84 ALA A O 1
ATOM 640 N N . HIS A 1 85 ? -25.622 17.907 37.576 1.00 63.34 85 HIS A N 1
ATOM 641 C CA . HIS A 1 85 ? -26.971 18.270 38.017 1.00 63.34 85 HIS A CA 1
ATOM 642 C C . HIS A 1 85 ? -27.566 17.203 38.960 1.00 63.34 85 HIS A C 1
ATOM 644 O O . HIS A 1 85 ? -28.513 16.508 38.591 1.00 63.34 85 HIS A O 1
ATOM 650 N N . PRO A 1 86 ? -27.074 17.099 40.211 1.00 60.25 86 PRO A N 1
ATOM 651 C CA . PRO A 1 86 ? -27.433 16.025 41.149 1.00 60.25 86 PRO A CA 1
ATOM 652 C C . PRO A 1 86 ? -28.902 16.022 41.613 1.00 60.25 86 PRO A C 1
ATOM 654 O O . PRO A 1 86 ? -29.338 15.068 42.250 1.00 60.25 86 PRO A O 1
ATOM 657 N N . SER A 1 87 ? -29.680 17.067 41.311 1.00 56.94 87 SER A N 1
ATOM 658 C CA . SER A 1 87 ? -31.126 17.136 41.574 1.00 56.94 87 SER A CA 1
ATOM 659 C C . SER A 1 87 ? -31.993 16.545 40.451 1.00 56.94 87 SER A C 1
ATOM 661 O O . SER A 1 87 ? -33.217 16.520 40.576 1.00 56.94 87 SER A O 1
ATOM 663 N N . ALA A 1 88 ? -31.391 16.088 39.349 1.00 56.31 88 ALA A N 1
ATOM 664 C CA . ALA A 1 88 ? -32.106 15.488 38.231 1.00 56.31 88 ALA A CA 1
ATOM 665 C C . ALA A 1 88 ? -32.440 14.013 38.525 1.00 56.31 88 ALA A C 1
ATOM 667 O O . ALA A 1 88 ? -31.551 13.175 38.654 1.00 56.31 88 ALA A O 1
ATOM 668 N N . GLY A 1 89 ? -33.733 13.696 38.633 1.00 63.59 89 GLY A N 1
ATOM 669 C CA . GLY A 1 89 ? -34.218 12.321 38.776 1.00 63.59 89 GLY A CA 1
ATOM 670 C C . GLY A 1 89 ? -34.007 11.462 37.514 1.00 63.59 89 GLY A C 1
ATOM 671 O O . GLY A 1 89 ? -33.709 12.000 36.443 1.00 63.59 89 GLY A O 1
ATOM 672 N N . PRO A 1 90 ? -34.197 10.130 37.611 1.00 64.12 90 PRO A N 1
ATOM 673 C CA . PRO A 1 90 ? -33.956 9.177 36.518 1.00 64.12 90 PRO A CA 1
ATOM 674 C C . PRO A 1 90 ? -34.771 9.460 35.243 1.00 64.12 90 PRO A C 1
ATOM 676 O O . PRO A 1 90 ? -34.298 9.172 34.149 1.00 64.12 90 PRO A O 1
ATOM 679 N N . GLU A 1 91 ? -35.936 10.102 35.355 1.00 65.81 91 GLU A N 1
ATOM 680 C CA . GLU A 1 91 ? -36.791 10.501 34.220 1.00 65.81 91 GLU A CA 1
ATOM 681 C C . GLU A 1 91 ? -36.103 11.505 33.269 1.00 65.81 91 GLU A C 1
ATOM 683 O O . GLU A 1 91 ? -36.309 11.485 32.057 1.00 65.81 91 GLU A O 1
ATOM 688 N N . ARG A 1 92 ? -35.198 12.347 33.791 1.00 65.50 92 ARG A N 1
ATOM 689 C CA . ARG A 1 92 ? -34.457 13.345 32.998 1.00 65.50 92 ARG A CA 1
ATOM 690 C C . ARG A 1 92 ? -33.438 12.697 32.050 1.00 65.50 92 ARG A C 1
ATOM 692 O O . ARG A 1 92 ? -33.056 13.308 31.054 1.00 65.50 92 ARG A O 1
ATOM 699 N N . LEU A 1 93 ? -32.974 11.483 32.365 1.00 59.97 93 LEU A N 1
ATOM 700 C CA . LEU A 1 93 ? -32.006 10.738 31.555 1.00 59.97 93 LEU A CA 1
ATOM 701 C C . LEU A 1 93 ? -32.632 10.252 30.244 1.00 59.97 93 LEU A C 1
ATOM 703 O O . LEU A 1 93 ? -31.981 10.319 29.203 1.00 59.97 93 LEU A O 1
ATOM 707 N N . GLU A 1 94 ? -33.891 9.808 30.282 1.00 65.81 94 GLU A N 1
ATOM 708 C CA . GLU A 1 94 ? -34.652 9.457 29.078 1.00 65.81 94 GLU A CA 1
ATOM 709 C C . GLU A 1 94 ? -34.951 10.693 28.224 1.00 65.81 94 GLU A C 1
ATOM 711 O O . GLU A 1 94 ? -34.753 10.651 27.010 1.00 65.81 94 GLU A O 1
ATOM 716 N N . GLU A 1 95 ? -35.312 11.824 28.843 1.00 69.12 95 GLU A N 1
ATOM 717 C CA . GLU A 1 95 ? -35.486 13.092 28.119 1.00 69.12 95 GLU A CA 1
ATOM 718 C C . GLU A 1 95 ? -34.188 13.566 27.446 1.00 69.12 95 GLU A C 1
ATOM 720 O O . GLU A 1 95 ? -34.204 13.989 26.289 1.00 69.12 95 GLU A O 1
ATOM 725 N N . LEU A 1 96 ? -33.049 13.501 28.146 1.00 66.00 96 LEU A N 1
ATOM 726 C CA . LEU A 1 96 ? -31.746 13.876 27.591 1.00 66.00 96 LEU A CA 1
ATOM 727 C C . LEU A 1 96 ? -31.336 12.933 26.456 1.00 66.00 96 LEU A C 1
ATOM 729 O O . LEU A 1 96 ? -30.922 13.423 25.408 1.00 66.00 96 LEU A O 1
ATOM 733 N N . ARG A 1 97 ? -31.519 11.614 26.608 1.00 64.69 97 ARG A N 1
ATOM 734 C CA . ARG A 1 97 ? -31.300 10.638 25.523 1.00 64.69 97 ARG A CA 1
ATOM 735 C C . ARG A 1 97 ? -32.139 10.973 24.291 1.00 64.69 97 ARG A C 1
ATOM 737 O O . ARG A 1 97 ? -31.596 11.057 23.194 1.00 64.69 97 ARG A O 1
ATOM 744 N N . ALA A 1 98 ? -33.434 11.241 24.466 1.00 69.25 98 ALA A N 1
ATOM 745 C CA . ALA A 1 98 ? -34.323 11.612 23.364 1.00 69.25 98 ALA A CA 1
ATOM 746 C C . ALA A 1 98 ? -33.893 12.926 22.685 1.00 69.25 98 ALA A C 1
ATOM 748 O O . ALA A 1 98 ? -33.949 13.058 21.463 1.00 69.25 98 ALA A O 1
ATOM 749 N N . LYS A 1 99 ? -33.410 13.896 23.468 1.00 66.62 99 LYS A N 1
ATOM 750 C CA . LYS A 1 99 ? -32.954 15.195 22.961 1.00 66.62 99 LYS A CA 1
ATOM 751 C C . LYS A 1 99 ? -31.615 15.114 22.217 1.00 66.62 99 LYS A C 1
ATOM 753 O O . LYS A 1 99 ? -31.435 15.829 21.235 1.00 66.62 99 LYS A O 1
ATOM 758 N N . TYR A 1 100 ? -30.692 14.261 22.663 1.00 60.59 100 TYR A N 1
ATOM 759 C CA . TYR A 1 100 ? -29.394 14.048 22.012 1.00 60.59 100 TYR A CA 1
ATOM 760 C C . TYR A 1 100 ? -29.487 13.140 20.781 1.00 60.59 100 TYR A C 1
ATOM 762 O O . TYR A 1 100 ? -28.842 13.443 19.781 1.00 60.59 100 TYR A O 1
ATOM 770 N N . SER A 1 101 ? -30.379 12.144 20.787 1.00 58.88 101 SER A N 1
ATOM 771 C CA . SER A 1 101 ? -30.765 11.383 19.587 1.00 58.88 101 SER A CA 1
ATOM 772 C C . SER A 1 101 ? -31.226 12.296 18.435 1.00 58.88 101 SER A C 1
ATOM 774 O O . SER A 1 101 ? -30.936 12.033 17.272 1.00 58.88 101 SER A O 1
ATOM 776 N N . LEU A 1 102 ? -31.886 13.417 18.745 1.00 56.25 102 LEU A N 1
ATOM 777 C CA . LEU A 1 102 ? -32.309 14.426 17.764 1.00 56.25 102 LEU A CA 1
ATOM 778 C C . LEU A 1 102 ? -31.170 15.342 17.264 1.00 56.25 102 LEU A C 1
ATOM 780 O O . LEU A 1 102 ? -31.286 15.922 16.185 1.00 56.25 102 LEU A O 1
ATOM 784 N N . LEU A 1 103 ? -30.072 15.483 18.018 1.00 51.28 103 LEU A N 1
ATOM 785 C CA . LEU A 1 103 ? -28.920 16.337 17.678 1.00 51.28 103 LEU A CA 1
ATOM 786 C C . LEU A 1 103 ? -27.926 15.673 16.711 1.00 51.28 103 LEU A C 1
ATOM 788 O O . LEU A 1 103 ? -27.059 16.358 16.168 1.00 51.28 103 LEU A O 1
ATOM 792 N N . GLU A 1 104 ? -28.086 14.375 16.440 1.00 49.56 104 GLU A N 1
ATOM 793 C CA . GLU A 1 104 ? -27.303 13.606 15.459 1.00 49.56 104 GLU A CA 1
ATOM 794 C C . GLU A 1 104 ? -27.465 14.130 14.012 1.00 49.56 104 GLU A C 1
ATOM 796 O O . GLU A 1 104 ? -26.700 13.782 13.118 1.00 49.56 104 GLU A O 1
ATOM 801 N N . GLN A 1 105 ? -28.424 15.037 13.783 1.00 45.25 105 GLN A N 1
ATOM 802 C CA . GLN A 1 105 ? -28.653 15.712 12.501 1.00 45.25 105 GLN A CA 1
ATOM 803 C C . GLN A 1 105 ? -27.761 16.942 12.263 1.00 45.25 105 GLN A C 1
ATOM 805 O O . GLN A 1 105 ? -27.882 17.594 11.222 1.00 45.25 105 GLN A O 1
ATOM 810 N N . LEU A 1 106 ? -26.873 17.300 13.196 1.00 36.88 106 LEU A N 1
ATOM 811 C CA . LEU A 1 106 ? -25.937 18.396 12.957 1.00 36.88 106 LEU A CA 1
ATOM 812 C C . LEU A 1 106 ? -24.815 17.951 12.006 1.00 36.88 106 LEU A C 1
ATOM 814 O O . LEU A 1 106 ? -24.223 16.889 12.200 1.00 36.88 106 LEU A O 1
ATOM 818 N N . PRO A 1 107 ? -24.487 18.762 10.984 1.00 39.41 107 PRO A N 1
ATOM 819 C CA . PRO A 1 107 ? -23.456 18.419 10.021 1.00 39.41 107 PRO A CA 1
ATOM 820 C C . PRO A 1 107 ? -22.128 18.182 10.742 1.00 39.41 107 PRO A C 1
ATOM 822 O O . PRO A 1 107 ? -21.672 19.015 11.528 1.00 39.41 107 PRO A O 1
ATOM 825 N N . THR A 1 108 ? -21.496 17.045 10.445 1.00 41.41 108 THR A N 1
ATOM 826 C CA . THR A 1 108 ? -20.108 16.751 10.816 1.00 41.41 108 THR A CA 1
ATOM 827 C C . THR A 1 108 ? -19.243 17.969 10.525 1.00 41.41 108 THR A C 1
ATOM 829 O O . THR A 1 108 ? -19.255 18.465 9.395 1.00 41.41 108 THR A O 1
ATOM 832 N N . CYS A 1 109 ? -18.519 18.449 11.541 1.00 32.78 109 CYS A N 1
ATOM 833 C CA . CYS A 1 109 ? -17.657 19.621 11.445 1.00 32.78 109 CYS A CA 1
ATOM 834 C C . CYS A 1 109 ? -16.873 19.613 10.123 1.00 32.78 109 CYS A C 1
ATOM 836 O O . CYS A 1 109 ? -16.238 18.595 9.814 1.00 32.78 109 CYS A O 1
ATOM 838 N N . PRO A 1 110 ? -16.877 20.718 9.352 1.00 35.34 110 PRO A N 1
ATOM 839 C CA . PRO A 1 110 ? -16.074 20.817 8.146 1.00 35.34 110 PRO A CA 1
ATOM 840 C C . PRO A 1 110 ? -14.630 20.498 8.516 1.00 35.34 110 PRO A C 1
ATOM 842 O O . PRO A 1 110 ? -14.064 21.110 9.425 1.00 35.34 110 PRO A O 1
ATOM 845 N N . ARG A 1 111 ? -14.050 19.499 7.847 1.00 39.88 111 ARG A N 1
ATOM 846 C CA . ARG A 1 111 ? -12.640 19.135 7.983 1.00 39.88 111 ARG A CA 1
ATOM 847 C C . ARG A 1 111 ? -11.822 20.416 7.823 1.00 39.88 111 ARG A C 1
ATOM 849 O O . ARG A 1 111 ? -11.808 20.994 6.739 1.00 39.88 111 ARG A O 1
ATOM 856 N N . ALA A 1 112 ? -11.202 20.875 8.910 1.00 39.56 112 ALA A N 1
ATOM 857 C CA . ALA A 1 112 ? -10.429 22.106 8.885 1.00 39.56 112 ALA A CA 1
ATOM 858 C C . ALA A 1 112 ? -9.348 21.997 7.792 1.00 39.56 112 ALA A C 1
ATOM 860 O O . ALA A 1 112 ? -8.665 20.964 7.721 1.00 39.56 112 ALA A O 1
ATOM 861 N N . PRO A 1 113 ? -9.196 23.012 6.923 1.00 37.41 113 PRO A N 1
ATOM 862 C CA . PRO A 1 113 ? -8.076 23.064 6.001 1.00 37.41 113 PRO A CA 1
ATOM 863 C C . PRO A 1 113 ? -6.777 23.040 6.812 1.00 37.41 113 PRO A C 1
ATOM 865 O O . PRO A 1 113 ? -6.654 23.690 7.850 1.00 37.41 113 PRO A O 1
ATOM 868 N N . GLN A 1 114 ? -5.827 22.221 6.365 1.00 44.34 114 GLN A N 1
ATOM 869 C CA . GLN A 1 114 ? -4.516 22.095 6.992 1.00 44.34 114 GLN A CA 1
ATOM 870 C C . GLN A 1 114 ? -3.831 23.467 6.995 1.00 44.34 114 GLN A C 1
ATOM 872 O O . GLN A 1 114 ? -3.528 24.000 5.932 1.00 44.34 114 GLN A O 1
ATOM 877 N N . GLY A 1 115 ? -3.597 24.029 8.181 1.00 41.31 115 GLY A N 1
ATOM 878 C CA . GLY A 1 115 ? -2.848 25.275 8.343 1.00 41.31 115 GLY A CA 1
ATOM 879 C C . GLY A 1 115 ? -3.475 26.210 9.367 1.00 41.31 115 GLY A C 1
ATOM 880 O O . GLY A 1 115 ? -4.135 27.177 9.009 1.00 41.31 115 GLY A O 1
ATOM 881 N N . GLY A 1 116 ? -3.261 25.934 10.652 1.00 31.62 116 GLY A N 1
ATOM 882 C CA . GLY A 1 116 ? -3.669 26.838 11.726 1.00 31.62 116 GLY A CA 1
ATOM 883 C C . GLY A 1 116 ? -3.480 26.197 13.092 1.00 31.62 116 GLY A C 1
ATOM 884 O O . GLY A 1 116 ? -4.267 25.351 13.503 1.00 31.62 116 GLY A O 1
ATOM 885 N N . VAL A 1 117 ? -2.407 26.572 13.784 1.00 34.38 117 VAL A N 1
ATOM 886 C CA . VAL A 1 117 ? -2.124 26.125 15.150 1.00 34.38 117 VAL A CA 1
ATOM 887 C C . VAL A 1 117 ? -3.097 26.848 16.083 1.00 34.38 117 VAL A C 1
ATOM 889 O O . VAL A 1 117 ? -2.987 28.057 16.260 1.00 34.38 117 VAL A O 1
ATOM 892 N N . VAL A 1 118 ? -4.058 26.133 16.668 1.00 33.22 118 VAL A N 1
ATOM 893 C CA . VAL A 1 118 ? -4.898 26.670 17.750 1.00 33.22 118 VAL A CA 1
ATOM 894 C C . VAL A 1 118 ? -4.380 26.105 19.065 1.00 33.22 118 VAL A C 1
ATOM 896 O O . VAL A 1 118 ? -4.583 24.933 19.380 1.00 33.22 118 VAL A O 1
ATOM 899 N N . SER A 1 119 ? -3.656 26.943 19.804 1.00 35.78 119 SER A N 1
ATOM 900 C CA . SER A 1 119 ? -3.266 26.674 21.186 1.00 35.78 119 SER A CA 1
ATOM 901 C C . SER A 1 119 ? -4.483 26.909 22.078 1.00 35.78 119 SER A C 1
ATOM 903 O O . SER A 1 119 ? -4.979 28.031 22.155 1.00 35.78 119 SER A O 1
ATOM 905 N N . PHE A 1 120 ? -4.980 25.857 22.727 1.00 36.75 120 PHE A N 1
ATOM 906 C CA . PHE A 1 120 ? -5.964 25.975 23.800 1.00 36.75 120 PHE A CA 1
ATOM 907 C C . PHE A 1 120 ? -5.307 25.594 25.124 1.00 36.75 120 PHE A C 1
ATOM 909 O O . PHE A 1 120 ? -4.957 24.435 25.356 1.00 36.75 120 PHE A O 1
ATOM 916 N N . ASP A 1 121 ? -5.156 26.600 25.980 1.00 38.56 121 ASP A N 1
ATOM 917 C CA . ASP A 1 121 ? -4.680 26.492 27.353 1.00 38.56 121 ASP A CA 1
ATOM 918 C C . ASP A 1 121 ? -5.780 25.866 28.227 1.00 38.56 121 ASP A C 1
ATOM 920 O O . ASP A 1 121 ? -6.785 26.493 28.558 1.00 38.56 121 ASP A O 1
ATOM 924 N N . PHE A 1 122 ? -5.616 24.585 28.567 1.00 37.25 122 PHE A N 1
ATOM 925 C CA . PHE A 1 122 ? -6.556 23.806 29.384 1.00 37.25 122 PHE A CA 1
ATOM 926 C C . PHE A 1 122 ? -6.059 23.726 30.838 1.00 37.25 122 PHE A C 1
ATOM 928 O O . PHE A 1 122 ? -5.814 22.651 31.394 1.00 37.25 122 PHE A O 1
ATOM 935 N N . GLY A 1 123 ? -5.839 24.890 31.448 1.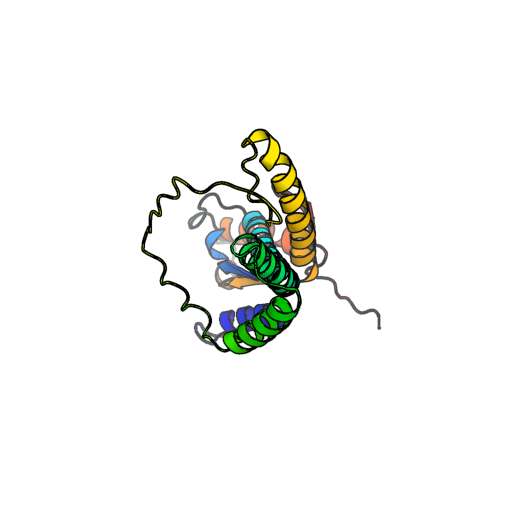00 45.38 123 GLY A N 1
ATOM 936 C CA . GLY A 1 123 ? -5.563 25.031 32.874 1.00 45.38 123 GLY A CA 1
ATOM 937 C C . GLY A 1 123 ? -6.860 25.225 33.666 1.00 45.38 123 GLY A C 1
ATOM 938 O O . GLY A 1 123 ? -7.497 26.258 33.519 1.00 45.38 123 GLY A O 1
ATOM 939 N N . ARG A 1 124 ? -7.177 24.267 34.557 1.00 40.88 124 ARG A N 1
ATOM 940 C CA . ARG A 1 124 ? -8.292 24.209 35.545 1.00 40.88 124 ARG A CA 1
ATOM 941 C C . ARG A 1 124 ? -9.639 23.623 35.079 1.00 40.88 124 ARG A C 1
ATOM 943 O O . ARG A 1 124 ? -10.532 24.363 34.702 1.00 40.88 124 ARG A O 1
ATOM 950 N N . MET A 1 125 ? -9.809 22.304 35.259 1.00 32.91 125 MET A N 1
ATOM 951 C CA . MET A 1 125 ? -11.021 21.641 35.818 1.00 32.91 125 MET A CA 1
ATOM 952 C C . MET A 1 125 ? -10.832 20.099 35.798 1.00 32.91 125 MET A C 1
ATOM 954 O O . MET A 1 125 ? -10.961 19.476 34.750 1.00 32.91 125 MET A O 1
ATOM 958 N N . LEU A 1 126 ? -10.163 19.468 36.780 1.00 38.81 126 LEU A N 1
ATOM 959 C CA . LEU A 1 126 ? -10.727 18.716 37.929 1.00 38.81 126 LEU A CA 1
ATOM 960 C C . LEU A 1 126 ? -12.173 18.196 37.716 1.00 38.81 126 LEU A C 1
ATOM 962 O O . LEU A 1 126 ? -13.048 19.014 37.498 1.00 38.81 126 LEU A O 1
ATOM 966 N N . GLY A 1 127 ? -12.545 16.904 37.749 1.00 37.25 127 GLY A N 1
ATOM 967 C CA . GLY A 1 127 ? -11.883 15.597 37.915 1.00 37.25 127 GLY A CA 1
ATOM 968 C C . GLY A 1 127 ? -12.959 14.478 38.039 1.00 37.25 127 GLY A C 1
ATOM 969 O O . GLY A 1 127 ? -13.937 14.701 38.735 1.00 37.25 127 GLY A O 1
ATOM 970 N N . GLY A 1 128 ? -12.751 13.309 37.391 1.00 36.34 128 GLY A N 1
ATOM 971 C CA . GLY A 1 128 ? -13.490 12.019 37.543 1.00 36.34 128 GLY A CA 1
ATOM 972 C C . GLY A 1 128 ? -14.798 11.859 36.732 1.00 36.34 128 GLY A C 1
ATOM 973 O O . GLY A 1 128 ? -15.592 12.773 36.722 1.00 36.34 128 GLY A O 1
ATOM 974 N N . GLY A 1 129 ? -15.120 10.778 36.003 1.00 40.72 129 GLY A N 1
ATOM 975 C CA . GLY A 1 129 ? -14.419 9.521 35.720 1.00 40.72 129 GLY A CA 1
ATOM 976 C C . GLY A 1 129 ? -15.298 8.515 34.941 1.00 40.72 129 GLY A C 1
ATOM 977 O O . GLY A 1 129 ? -16.181 7.884 35.507 1.00 40.72 129 GLY A O 1
ATOM 978 N N . GLY A 1 130 ? -14.981 8.340 33.653 1.00 37.16 130 GLY A N 1
ATOM 979 C CA . GLY A 1 130 ? -15.340 7.196 32.785 1.00 37.16 130 GLY A CA 1
ATOM 980 C C . GLY A 1 130 ? -14.719 7.272 31.372 1.00 37.16 130 GLY A C 1
ATOM 981 O O . GLY A 1 130 ? -15.062 6.531 30.471 1.00 37.16 130 GLY A O 1
ATOM 982 N N . ARG A 1 131 ? -13.800 8.218 31.178 1.00 39.06 131 ARG A N 1
ATOM 983 C CA . ARG A 1 131 ? -13.060 8.589 29.967 1.00 39.06 131 ARG A CA 1
ATOM 984 C C . ARG A 1 131 ? -12.579 7.385 29.132 1.00 39.06 131 ARG A C 1
ATOM 986 O O . ARG A 1 131 ? -11.984 6.469 29.687 1.00 39.06 131 ARG A O 1
ATOM 993 N N . ARG A 1 132 ? -12.567 7.521 27.791 1.00 43.78 132 ARG A N 1
ATOM 994 C CA . ARG A 1 132 ? -11.364 7.127 27.023 1.00 43.78 132 ARG A CA 1
ATOM 995 C C . ARG A 1 132 ? -10.200 7.726 27.786 1.00 43.78 132 ARG A C 1
ATOM 997 O O . ARG A 1 132 ? -10.092 8.956 27.833 1.00 43.78 132 ARG A O 1
ATOM 1004 N N . GLU A 1 133 ? -9.430 6.898 28.474 1.00 38.41 133 GLU A N 1
ATOM 1005 C CA . GLU A 1 133 ? -8.406 7.389 29.375 1.00 38.41 133 GLU A CA 1
ATOM 1006 C C . GLU A 1 133 ? -7.366 8.133 28.530 1.00 38.41 133 GLU A C 1
ATOM 1008 O O . GLU A 1 133 ? -6.401 7.570 28.029 1.00 38.41 133 GLU A O 1
ATOM 1013 N N . ARG A 1 134 ? -7.513 9.460 28.414 1.00 38.03 134 ARG A N 1
ATOM 1014 C CA . ARG A 1 134 ? -6.348 10.333 28.497 1.00 38.03 134 ARG A CA 1
ATOM 1015 C C . ARG A 1 134 ? -5.810 10.125 29.903 1.00 38.03 134 ARG A C 1
ATOM 1017 O O . ARG A 1 134 ? -6.057 10.930 30.800 1.00 38.03 134 ARG A O 1
ATOM 1024 N N . ARG A 1 135 ? -5.142 8.992 30.099 1.00 39.22 135 ARG A N 1
ATOM 1025 C CA . ARG A 1 135 ? -4.273 8.790 31.234 1.00 39.22 135 ARG A CA 1
ATOM 1026 C C . ARG A 1 135 ? -3.236 9.892 31.120 1.00 39.22 135 ARG A C 1
ATOM 1028 O O . ARG A 1 135 ? -2.491 9.957 30.146 1.00 39.22 135 ARG A O 1
ATOM 1035 N N . ARG A 1 136 ? -3.191 10.782 32.111 1.00 39.16 136 ARG A N 1
ATOM 1036 C CA . ARG A 1 136 ? -1.929 11.445 32.449 1.00 39.16 136 ARG A C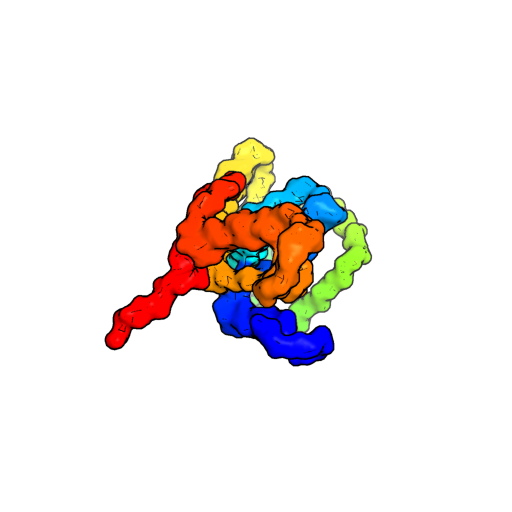A 1
ATOM 1037 C C . ARG A 1 136 ? -1.064 10.387 33.121 1.00 39.16 136 ARG A C 1
ATOM 1039 O O . ARG A 1 136 ? -0.848 10.412 34.321 1.00 39.16 136 ARG A O 1
ATOM 1046 N N . THR A 1 137 ? -0.672 9.403 32.336 1.00 46.84 137 THR A N 1
ATOM 1047 C CA . THR A 1 137 ? 0.414 8.503 32.656 1.00 46.84 137 THR A CA 1
ATOM 1048 C C . THR A 1 137 ? 1.696 9.270 32.447 1.00 46.84 137 THR A C 1
ATOM 1050 O O . THR A 1 137 ? 1.786 10.173 31.604 1.00 46.84 137 THR A O 1
ATOM 1053 N N . THR A 1 138 ? 2.711 8.903 33.207 1.00 55.09 138 THR A N 1
ATOM 1054 C CA . THR A 1 138 ? 4.058 9.299 32.821 1.00 55.09 138 THR A CA 1
ATOM 1055 C C . THR A 1 138 ? 4.345 8.738 31.423 1.00 55.09 138 THR A C 1
ATOM 1057 O O . THR A 1 138 ? 3.773 7.722 31.017 1.00 55.09 138 THR A O 1
ATOM 1060 N N . VAL A 1 139 ? 5.228 9.388 30.658 1.00 62.19 139 VAL A N 1
ATOM 1061 C CA . VAL A 1 139 ? 5.655 8.875 29.340 1.00 62.19 139 VAL A CA 1
ATOM 1062 C C . VAL A 1 139 ? 6.118 7.410 29.447 1.00 62.19 139 VAL A C 1
ATOM 1064 O O . VAL A 1 139 ? 5.940 6.644 28.508 1.00 62.19 139 VAL A O 1
ATOM 1067 N N . ALA A 1 140 ? 6.621 7.003 30.619 1.00 67.75 140 ALA A N 1
ATOM 1068 C CA . ALA A 1 140 ? 7.033 5.639 30.928 1.00 67.75 140 ALA A CA 1
ATOM 1069 C C . ALA A 1 140 ? 5.886 4.608 30.908 1.00 67.75 140 ALA A C 1
ATOM 1071 O O . ALA A 1 140 ? 6.081 3.509 30.407 1.00 67.75 140 ALA A O 1
ATOM 1072 N N . GLU A 1 141 ? 4.693 4.945 31.403 1.00 68.00 141 GLU A N 1
ATOM 1073 C CA . GLU A 1 141 ? 3.560 4.006 31.499 1.00 68.00 141 GLU A CA 1
ATOM 1074 C C . GLU A 1 141 ? 2.694 3.982 30.229 1.00 68.00 141 GLU A C 1
ATOM 1076 O O . GLU A 1 141 ? 2.025 2.991 29.948 1.00 68.00 141 GLU A O 1
ATOM 1081 N N . ALA A 1 142 ? 2.704 5.064 29.443 1.00 64.81 142 ALA A N 1
ATOM 1082 C CA . ALA A 1 142 ? 1.985 5.130 28.166 1.00 64.81 142 ALA A CA 1
ATOM 1083 C C . ALA A 1 142 ? 2.694 4.358 27.047 1.00 64.81 142 ALA A C 1
ATOM 1085 O O . ALA A 1 142 ? 2.051 3.862 26.124 1.00 64.81 142 ALA A O 1
ATOM 1086 N N . ARG A 1 143 ? 4.025 4.288 27.122 1.00 69.69 143 ARG A N 1
ATOM 1087 C CA . ARG A 1 143 ? 4.881 3.677 26.109 1.00 69.69 143 ARG A CA 1
ATOM 1088 C C . ARG A 1 143 ? 4.559 2.200 25.822 1.00 69.69 143 ARG A C 1
ATOM 1090 O O . ARG A 1 143 ? 4.327 1.918 24.652 1.00 69.69 143 ARG A O 1
ATOM 1097 N N . PRO A 1 144 ? 4.445 1.292 26.813 1.00 73.06 144 PRO A N 1
ATOM 1098 C CA . PRO A 1 144 ? 4.160 -0.118 26.531 1.00 73.06 144 PRO A CA 1
ATOM 1099 C C . PRO A 1 144 ? 2.789 -0.327 25.870 1.00 73.06 144 PRO A C 1
ATOM 1101 O O . PRO A 1 144 ? 2.660 -1.114 24.943 1.00 73.06 144 PRO A O 1
ATOM 1104 N N . LEU A 1 145 ? 1.771 0.438 26.276 1.00 72.38 145 LEU A N 1
ATOM 1105 C CA . LEU A 1 145 ? 0.424 0.339 25.698 1.00 72.38 145 LEU A CA 1
ATOM 1106 C C . LEU A 1 145 ? 0.367 0.830 24.245 1.00 72.38 145 LEU A C 1
ATOM 1108 O O . LEU A 1 145 ? -0.415 0.325 23.439 1.00 72.38 145 LEU A O 1
ATOM 1112 N N . LEU A 1 146 ? 1.169 1.846 23.914 1.00 72.31 146 LEU A N 1
ATOM 1113 C CA . LEU A 1 146 ? 1.312 2.319 22.539 1.00 72.31 146 LEU A CA 1
ATOM 1114 C C . LEU A 1 146 ? 2.080 1.305 21.690 1.00 72.31 146 LEU A C 1
ATOM 1116 O O . LEU A 1 146 ? 1.659 1.039 20.569 1.00 72.31 146 LEU A O 1
ATOM 1120 N N . GLU A 1 147 ? 3.143 0.715 22.236 1.00 76.00 147 GLU A N 1
ATOM 1121 C CA . GLU A 1 147 ? 3.937 -0.320 21.565 1.00 76.00 147 GLU A CA 1
ATOM 1122 C C . GLU A 1 147 ? 3.073 -1.554 21.232 1.00 76.00 147 GLU A C 1
ATOM 1124 O O . GLU A 1 147 ? 3.046 -1.979 20.079 1.00 76.00 147 GLU A O 1
ATOM 1129 N N . GLU A 1 148 ? 2.257 -2.053 22.168 1.00 75.44 148 GLU A N 1
ATOM 1130 C CA . GLU A 1 148 ? 1.331 -3.176 21.925 1.00 75.44 148 GLU A CA 1
ATOM 1131 C C . GLU A 1 148 ? 0.292 -2.873 20.829 1.00 75.44 148 GLU A C 1
ATOM 1133 O O . GLU A 1 148 ? 0.006 -3.703 19.961 1.00 75.44 148 GLU A O 1
ATOM 1138 N N . ALA A 1 149 ? -0.285 -1.668 20.841 1.00 77.31 149 ALA A N 1
ATOM 1139 C CA . ALA A 1 149 ? -1.250 -1.258 19.825 1.00 77.31 149 ALA A CA 1
ATOM 1140 C C . ALA A 1 149 ? -0.596 -1.121 18.440 1.00 77.31 149 ALA A C 1
ATOM 1142 O O . ALA A 1 149 ? -1.210 -1.463 17.424 1.00 77.31 149 ALA A O 1
ATOM 1143 N N . GLU A 1 150 ? 0.643 -0.627 18.390 1.00 83.00 150 GLU A N 1
ATOM 1144 C CA . GLU A 1 150 ? 1.418 -0.554 17.157 1.00 83.00 150 GLU A CA 1
ATOM 1145 C C . GLU A 1 150 ? 1.771 -1.942 16.626 1.00 83.00 150 GLU A C 1
ATOM 1147 O O . GLU A 1 150 ? 1.608 -2.169 15.429 1.00 83.00 150 GLU A O 1
ATOM 1152 N N . GLU A 1 151 ? 2.142 -2.900 17.476 1.00 84.50 151 GLU A N 1
ATOM 1153 C CA . GLU A 1 151 ? 2.411 -4.275 17.043 1.00 84.50 151 GLU A CA 1
ATOM 1154 C C . GLU A 1 151 ? 1.198 -4.929 16.368 1.00 84.50 151 GLU A C 1
ATOM 1156 O O . GLU A 1 151 ? 1.336 -5.542 15.305 1.00 84.50 151 GLU A O 1
ATOM 1161 N N . VAL A 1 152 ? -0.007 -4.762 16.926 1.00 86.88 152 VAL A N 1
ATOM 1162 C CA . VAL A 1 152 ? -1.242 -5.304 16.325 1.00 86.88 152 VAL A CA 1
ATOM 1163 C C . VAL A 1 152 ? -1.503 -4.689 14.950 1.00 86.88 152 VAL A C 1
ATOM 1165 O O . VAL A 1 152 ? -1.840 -5.400 14.000 1.00 86.88 152 VAL A O 1
ATOM 1168 N N . VAL A 1 153 ? -1.319 -3.372 14.825 1.00 89.12 153 VAL A N 1
ATOM 1169 C CA . VAL A 1 153 ? -1.458 -2.662 13.548 1.00 89.12 153 VAL A CA 1
ATOM 1170 C C . VAL A 1 153 ? -0.437 -3.168 12.536 1.00 89.12 153 VAL A C 1
ATOM 1172 O O . VAL A 1 153 ? -0.806 -3.462 11.401 1.00 89.12 153 VAL A O 1
ATOM 1175 N N . MET A 1 154 ? 0.832 -3.279 12.932 1.00 88.19 154 MET A N 1
ATOM 1176 C CA . MET A 1 154 ? 1.908 -3.681 12.028 1.00 88.19 154 MET A CA 1
ATOM 1177 C C . MET A 1 154 ? 1.754 -5.129 11.577 1.00 88.19 154 MET A C 1
ATOM 1179 O O . MET A 1 154 ? 1.988 -5.432 10.410 1.00 88.19 154 MET A O 1
ATOM 1183 N N . ARG A 1 155 ? 1.273 -6.015 12.451 1.00 88.44 155 ARG A N 1
ATOM 1184 C CA . ARG A 1 155 ? 0.964 -7.400 12.089 1.00 88.44 155 ARG A CA 1
ATOM 1185 C C . ARG A 1 155 ? -0.115 -7.491 11.010 1.00 88.44 155 ARG A C 1
ATOM 1187 O O . ARG A 1 155 ? 0.043 -8.241 10.048 1.00 88.44 155 ARG A O 1
ATOM 1194 N N . GLU A 1 156 ? -1.197 -6.733 11.150 1.00 90.44 156 GLU A N 1
ATOM 1195 C CA . GLU A 1 156 ? -2.270 -6.713 10.150 1.00 90.44 156 GLU A CA 1
ATOM 1196 C C . GLU A 1 156 ? -1.826 -5.997 8.861 1.00 90.44 156 GLU A C 1
ATOM 1198 O O . GLU A 1 156 ? -2.182 -6.418 7.761 1.00 90.44 156 GLU A O 1
ATOM 1203 N N . ALA A 1 157 ? -0.984 -4.966 8.973 1.00 91.50 157 ALA A N 1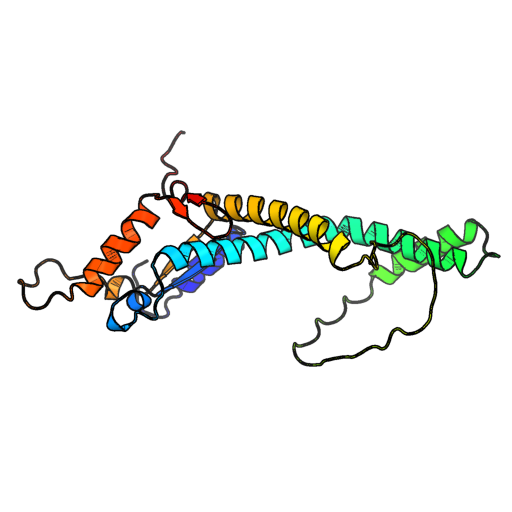
ATOM 1204 C CA . ALA A 1 157 ? -0.387 -4.281 7.829 1.00 91.50 157 ALA A CA 1
ATOM 1205 C C . ALA A 1 157 ? 0.521 -5.208 7.012 1.00 91.50 157 ALA A C 1
ATOM 1207 O O . ALA A 1 157 ? 0.400 -5.246 5.790 1.00 91.50 157 ALA A O 1
ATOM 1208 N N . LEU A 1 158 ? 1.373 -5.999 7.675 1.00 89.94 158 LEU A N 1
ATOM 1209 C CA . LEU A 1 158 ? 2.204 -7.024 7.035 1.00 89.94 158 LEU A CA 1
ATOM 1210 C C . LEU A 1 158 ? 1.343 -8.010 6.249 1.00 89.94 158 LEU A C 1
ATOM 1212 O O . LEU A 1 158 ? 1.631 -8.294 5.089 1.00 89.94 158 LEU A O 1
ATOM 1216 N N . ARG A 1 159 ? 0.258 -8.493 6.862 1.00 89.56 159 ARG A N 1
ATOM 1217 C CA . ARG A 1 159 ? -0.679 -9.404 6.205 1.00 89.56 159 ARG A CA 1
ATOM 1218 C C . ARG A 1 159 ? -1.329 -8.759 4.980 1.00 89.56 159 ARG A C 1
ATOM 1220 O O . ARG A 1 159 ? -1.348 -9.371 3.918 1.00 89.56 159 ARG A O 1
ATOM 1227 N N . SER A 1 160 ? -1.830 -7.532 5.110 1.00 90.62 160 SER A N 1
ATOM 1228 C CA . SER A 1 160 ? -2.477 -6.814 4.006 1.00 90.62 160 SER A CA 1
ATOM 1229 C C . SER A 1 160 ? -1.503 -6.524 2.858 1.00 90.62 160 SER A C 1
ATOM 1231 O O . SER A 1 160 ? -1.858 -6.711 1.698 1.00 90.62 160 SER A O 1
ATOM 1233 N N . ALA A 1 161 ? -0.259 -6.145 3.165 1.00 90.38 161 ALA A N 1
ATOM 1234 C CA . ALA A 1 161 ? 0.780 -5.920 2.163 1.00 90.38 161 ALA A CA 1
ATOM 1235 C C . ALA A 1 161 ? 1.165 -7.208 1.412 1.00 90.38 161 ALA A C 1
ATOM 1237 O O . ALA A 1 161 ? 1.410 -7.151 0.212 1.00 90.38 161 ALA A O 1
ATOM 1238 N N . GLN A 1 162 ? 1.196 -8.359 2.094 1.00 88.75 162 GLN A N 1
ATOM 1239 C CA . GLN A 1 162 ? 1.527 -9.654 1.484 1.00 88.75 162 GLN A CA 1
ATOM 1240 C C . GLN A 1 162 ? 0.390 -10.231 0.630 1.00 88.75 162 GLN A C 1
ATOM 1242 O O . GLN A 1 162 ? 0.659 -10.822 -0.412 1.00 88.75 162 GLN A O 1
ATOM 1247 N N . GLN A 1 163 ? -0.861 -10.094 1.083 1.00 87.19 163 GLN A N 1
ATOM 1248 C CA . GLN A 1 163 ? -2.018 -10.736 0.448 1.00 87.19 163 GLN A CA 1
ATOM 1249 C C . GLN A 1 163 ? -2.625 -9.893 -0.674 1.00 87.19 163 GLN A C 1
ATOM 1251 O O . GLN A 1 163 ? -2.959 -10.434 -1.726 1.00 87.19 163 GLN A O 1
ATOM 1256 N N . ASP A 1 164 ? -2.748 -8.584 -0.449 1.00 90.31 164 ASP A N 1
ATOM 1257 C CA . ASP A 1 164 ? -3.521 -7.694 -1.319 1.00 90.31 164 ASP A CA 1
ATOM 1258 C C . ASP A 1 164 ? -2.675 -6.559 -1.912 1.00 90.31 164 ASP A C 1
ATOM 1260 O O . ASP A 1 164 ? -3.176 -5.789 -2.723 1.00 90.31 164 ASP A O 1
ATOM 1264 N N . GLY A 1 165 ? -1.407 -6.420 -1.514 1.00 90.94 165 GLY A N 1
ATOM 1265 C CA . GLY A 1 165 ? -0.544 -5.314 -1.927 1.00 90.94 165 GLY A CA 1
ATOM 1266 C C . GLY A 1 165 ? -0.403 -5.171 -3.447 1.00 90.94 165 GLY A C 1
ATOM 1267 O O . GLY A 1 165 ? -0.215 -6.142 -4.173 1.00 90.94 165 GLY A O 1
ATOM 1268 N N . ILE A 1 166 ? -0.452 -3.934 -3.942 1.00 92.75 166 ILE A N 1
ATOM 1269 C CA . ILE A 1 166 ? -0.311 -3.613 -5.365 1.00 92.75 166 ILE A CA 1
ATOM 1270 C C . ILE A 1 166 ? 0.865 -2.655 -5.562 1.00 92.75 166 ILE A C 1
ATOM 1272 O O . ILE A 1 166 ? 0.858 -1.510 -5.104 1.00 92.75 166 ILE A O 1
ATOM 1276 N N . VAL A 1 167 ? 1.860 -3.108 -6.321 1.00 92.75 167 VAL A N 1
ATOM 1277 C CA . VAL A 1 167 ? 2.995 -2.292 -6.763 1.00 92.75 167 VAL A CA 1
ATOM 1278 C C . VAL A 1 167 ? 2.807 -1.938 -8.234 1.00 92.75 167 VAL A C 1
ATOM 1280 O O . VAL A 1 167 ? 2.673 -2.816 -9.084 1.00 92.75 167 VAL A O 1
ATOM 1283 N N . PHE A 1 168 ? 2.823 -0.647 -8.552 1.00 94.19 168 PHE A N 1
ATOM 1284 C CA . PHE A 1 168 ? 2.803 -0.161 -9.927 1.00 94.19 168 PHE A CA 1
ATOM 1285 C C . PHE A 1 168 ? 4.173 0.394 -10.313 1.00 94.19 168 PHE A C 1
ATOM 1287 O O . PHE A 1 168 ? 4.567 1.466 -9.850 1.00 94.19 168 PHE A O 1
ATOM 1294 N N . ILE A 1 169 ? 4.872 -0.334 -11.186 1.00 91.94 169 ILE A N 1
ATOM 1295 C CA . ILE A 1 169 ? 6.149 0.083 -11.772 1.00 91.94 169 ILE A CA 1
ATOM 1296 C C . ILE A 1 169 ? 5.862 0.777 -13.107 1.00 91.94 169 ILE A C 1
ATOM 1298 O O . ILE A 1 169 ? 5.429 0.147 -14.074 1.00 91.94 169 ILE A O 1
ATOM 1302 N N . ASP A 1 170 ? 6.069 2.088 -13.135 1.00 91.38 170 ASP A N 1
ATOM 1303 C CA . ASP A 1 170 ? 5.918 2.942 -14.311 1.00 91.38 170 ASP A CA 1
ATOM 1304 C C . ASP A 1 170 ? 7.237 3.048 -15.087 1.00 91.38 170 ASP A C 1
ATOM 1306 O O . ASP A 1 170 ? 8.315 2.821 -14.532 1.00 91.38 170 ASP A O 1
ATOM 1310 N N . GLU A 1 171 ? 7.146 3.414 -16.365 1.00 89.88 171 GLU A N 1
ATOM 1311 C CA . GLU A 1 171 ? 8.305 3.627 -17.252 1.00 89.88 171 GLU A CA 1
ATOM 1312 C C . GLU A 1 171 ? 9.279 2.437 -17.341 1.00 89.88 171 GLU A C 1
ATOM 1314 O O . GLU A 1 171 ? 10.479 2.607 -17.559 1.00 89.88 171 GLU A O 1
ATOM 1319 N N . ILE A 1 172 ? 8.780 1.205 -17.187 1.00 87.88 172 ILE A N 1
ATOM 1320 C CA . ILE A 1 172 ? 9.615 -0.001 -17.290 1.00 87.88 172 ILE A CA 1
ATOM 1321 C C . ILE A 1 172 ? 10.270 -0.134 -18.672 1.00 87.88 172 ILE A C 1
ATOM 1323 O O . ILE A 1 172 ? 11.361 -0.675 -18.797 1.00 87.88 172 ILE A O 1
ATOM 1327 N N . ASP A 1 173 ? 9.650 0.424 -19.713 1.00 86.25 173 ASP A N 1
ATOM 1328 C CA . ASP A 1 173 ? 10.204 0.485 -21.064 1.00 86.25 173 ASP A CA 1
ATOM 1329 C C . ASP A 1 173 ? 11.523 1.269 -21.136 1.00 86.25 173 ASP A C 1
ATOM 1331 O O . ASP A 1 173 ? 12.321 1.023 -22.035 1.00 86.25 173 ASP A O 1
ATOM 1335 N N . LYS A 1 174 ? 11.792 2.165 -20.178 1.00 84.81 174 LYS A N 1
ATOM 1336 C CA . LYS A 1 174 ? 13.039 2.940 -20.118 1.00 84.81 174 LYS A CA 1
ATOM 1337 C C . LYS A 1 174 ? 14.239 2.142 -19.624 1.00 84.81 174 LYS A C 1
ATOM 1339 O O . LYS A 1 174 ? 15.362 2.557 -19.886 1.00 84.81 174 LYS A O 1
ATOM 1344 N N . ILE A 1 175 ? 14.014 1.025 -18.932 1.00 83.19 175 ILE A N 1
ATOM 1345 C CA . ILE A 1 175 ? 15.090 0.159 -18.428 1.00 83.19 175 ILE A CA 1
ATOM 1346 C C . ILE A 1 175 ? 15.296 -1.093 -19.290 1.00 83.19 175 ILE A C 1
ATOM 1348 O O . ILE A 1 175 ? 16.234 -1.845 -19.044 1.00 83.19 175 ILE A O 1
ATOM 1352 N N . VAL A 1 176 ? 14.444 -1.330 -20.297 1.00 81.19 176 VAL A N 1
ATOM 1353 C CA . VAL A 1 176 ? 14.527 -2.495 -21.191 1.00 81.19 176 VAL A CA 1
ATOM 1354 C C . VAL A 1 176 ? 15.495 -2.222 -22.340 1.00 81.19 176 VAL A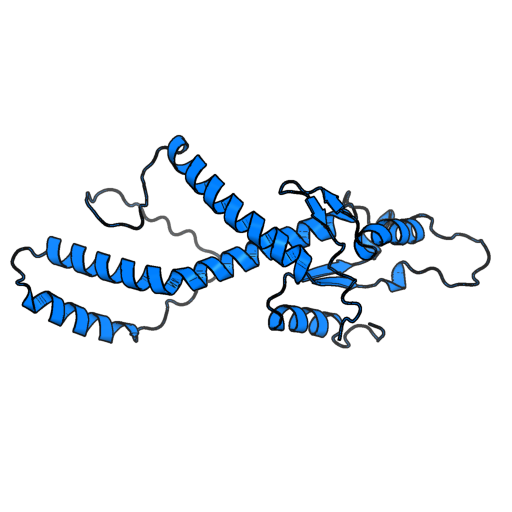 C 1
ATOM 1356 O O . VAL A 1 176 ? 15.346 -1.261 -23.093 1.00 81.19 176 VAL A O 1
ATOM 1359 N N . THR A 1 177 ? 16.465 -3.114 -22.519 1.00 71.62 177 THR A N 1
ATOM 1360 C CA . THR A 1 177 ? 17.384 -3.103 -23.659 1.00 71.62 177 THR A CA 1
ATOM 1361 C C . THR A 1 177 ? 16.745 -3.824 -24.858 1.00 71.62 177 THR A C 1
ATOM 1363 O O . THR A 1 177 ? 16.247 -4.943 -24.711 1.00 71.62 177 THR A O 1
ATOM 1366 N N . PRO A 1 178 ? 16.720 -3.229 -26.067 1.00 63.84 178 PRO A N 1
ATOM 1367 C CA . PRO A 1 178 ? 16.175 -3.902 -27.244 1.00 63.84 178 PRO A CA 1
ATOM 1368 C C . PRO A 1 178 ? 16.989 -5.155 -27.602 1.00 63.84 178 PRO A C 1
ATOM 1370 O O . PRO A 1 178 ? 18.201 -5.080 -27.822 1.00 63.84 178 PRO A O 1
ATOM 1373 N N . HIS A 1 179 ? 16.328 -6.309 -27.721 1.00 51.53 179 HIS A N 1
ATOM 1374 C CA . HIS A 1 179 ? 16.961 -7.524 -28.236 1.00 51.53 179 HIS A CA 1
ATOM 1375 C C . HIS A 1 179 ? 17.470 -7.298 -29.671 1.00 51.53 179 HIS A C 1
ATOM 1377 O O . HIS A 1 179 ? 16.690 -7.004 -30.572 1.00 51.53 179 HIS A O 1
ATOM 1383 N N . GLY A 1 180 ? 18.782 -7.450 -29.885 1.00 54.31 180 GLY A N 1
ATOM 1384 C CA . GLY A 1 180 ? 19.417 -7.364 -31.208 1.00 54.31 180 GLY A CA 1
ATOM 1385 C C . GLY A 1 180 ? 20.292 -6.129 -31.448 1.00 54.31 180 GLY A C 1
ATOM 1386 O O . GLY A 1 180 ? 20.979 -6.076 -32.467 1.00 54.31 180 GLY A O 1
ATOM 1387 N N . ALA A 1 181 ? 20.345 -5.172 -30.515 1.00 56.88 181 ALA A N 1
ATOM 1388 C CA . ALA A 1 181 ? 21.354 -4.117 -30.555 1.00 56.88 181 ALA A CA 1
ATOM 1389 C C . ALA A 1 181 ? 22.731 -4.721 -30.217 1.00 56.88 181 ALA A C 1
ATOM 1391 O O . ALA A 1 181 ? 23.014 -5.087 -29.078 1.00 56.88 181 ALA A O 1
ATOM 1392 N N . LEU A 1 182 ? 23.566 -4.900 -31.244 1.00 52.28 182 LEU A N 1
ATOM 1393 C CA . LEU A 1 182 ? 24.965 -5.321 -31.144 1.00 52.28 182 LEU A CA 1
ATOM 1394 C C . LEU A 1 182 ? 25.678 -4.587 -30.001 1.00 52.28 182 LEU A C 1
ATOM 1396 O O . LEU A 1 182 ? 25.814 -3.377 -30.085 1.00 52.28 182 LEU A O 1
ATOM 1400 N N . ARG A 1 183 ? 26.126 -5.349 -28.990 1.00 53.88 183 ARG A N 1
ATOM 1401 C CA . ARG A 1 183 ? 27.215 -5.139 -28.000 1.00 53.88 183 ARG A CA 1
ATOM 1402 C C . ARG A 1 183 ? 27.974 -3.790 -28.014 1.00 53.88 183 ARG A C 1
ATOM 1404 O O . ARG A 1 183 ? 29.205 -3.775 -28.001 1.00 53.88 183 ARG A O 1
ATOM 1411 N N . HIS A 1 184 ? 27.286 -2.660 -28.026 1.00 44.97 184 HIS A N 1
ATOM 1412 C CA . HIS A 1 184 ? 27.900 -1.340 -28.016 1.00 44.97 184 HIS A CA 1
ATOM 1413 C C . HIS A 1 184 ? 27.143 -0.479 -27.013 1.00 44.97 184 HIS A C 1
ATOM 1415 O O . HIS A 1 184 ? 26.091 0.069 -27.317 1.00 44.97 184 HIS A O 1
ATOM 1421 N N . GLY A 1 185 ? 27.676 -0.434 -25.789 1.00 52.00 185 GLY A N 1
ATOM 1422 C CA . GLY A 1 185 ? 27.199 0.456 -24.734 1.00 52.00 185 GLY A CA 1
ATOM 1423 C C . GLY A 1 185 ? 25.834 0.087 -24.160 1.00 52.00 185 GLY A C 1
ATOM 1424 O O . GLY A 1 185 ? 24.976 0.952 -24.044 1.00 52.00 185 GLY A O 1
ATOM 1425 N N . THR A 1 186 ? 25.603 -1.180 -23.806 1.00 52.81 186 THR A N 1
ATOM 1426 C CA . THR A 1 186 ? 24.541 -1.483 -22.840 1.00 52.81 186 THR A CA 1
ATOM 1427 C C . THR A 1 186 ? 24.898 -0.801 -21.526 1.00 52.81 186 THR A C 1
ATOM 1429 O O . THR A 1 186 ? 25.956 -1.099 -20.979 1.00 52.81 186 THR A O 1
ATOM 1432 N N . ASP A 1 187 ? 24.044 0.098 -21.030 1.00 62.28 187 ASP A N 1
ATOM 1433 C CA . ASP A 1 187 ? 24.201 0.680 -19.697 1.00 62.28 187 ASP A CA 1
ATOM 1434 C C . ASP A 1 187 ? 24.066 -0.456 -18.666 1.00 62.28 187 ASP A C 1
ATOM 1436 O O . ASP A 1 187 ? 22.945 -0.939 -18.454 1.00 62.28 187 ASP A O 1
ATOM 1440 N N . PRO A 1 188 ? 25.165 -0.919 -18.027 1.00 62.41 188 PRO A N 1
ATOM 1441 C CA . PRO A 1 188 ? 25.120 -2.033 -17.071 1.00 62.41 188 PRO A CA 1
ATOM 1442 C C . PRO A 1 188 ? 24.161 -1.739 -15.911 1.00 62.41 188 PRO A C 1
ATOM 1444 O O . PRO A 1 188 ? 23.585 -2.648 -15.319 1.00 62.41 188 PRO A O 1
ATOM 1447 N N . SER A 1 189 ? 23.925 -0.453 -15.660 1.00 73.94 189 SER A N 1
ATOM 1448 C CA . SER A 1 189 ? 22.961 0.047 -14.703 1.00 73.94 189 SER A CA 1
ATOM 1449 C C . SER A 1 189 ? 21.508 -0.353 -14.993 1.00 73.94 189 SER A C 1
ATOM 1451 O O . SER A 1 189 ? 20.803 -0.782 -14.083 1.00 73.94 189 SER A O 1
ATOM 1453 N N . SER A 1 190 ? 21.041 -0.246 -16.241 1.00 79.44 190 SER A N 1
ATOM 1454 C CA . SER A 1 190 ? 19.636 -0.515 -16.593 1.00 79.44 190 SER A CA 1
ATOM 1455 C C . SER A 1 190 ? 19.305 -2.006 -16.526 1.00 79.44 190 SER A C 1
ATOM 1457 O O . SER A 1 190 ? 18.218 -2.389 -16.094 1.00 79.44 190 SER A O 1
ATOM 1459 N N . GLU A 1 191 ? 20.263 -2.857 -16.903 1.00 81.62 191 GLU A N 1
ATOM 1460 C CA . GLU A 1 191 ? 20.164 -4.308 -16.719 1.00 81.62 191 GLU A CA 1
ATOM 1461 C C . GLU A 1 191 ? 20.264 -4.689 -15.232 1.00 81.62 191 GLU A C 1
ATOM 1463 O O . GLU A 1 191 ? 19.534 -5.570 -14.780 1.00 81.62 191 GLU A O 1
ATOM 1468 N N . GLY A 1 192 ? 21.093 -3.983 -14.452 1.00 83.69 192 GLY A N 1
ATOM 1469 C CA . GLY A 1 192 ? 21.178 -4.129 -12.995 1.00 83.69 192 GLY A CA 1
ATOM 1470 C C . GLY A 1 192 ? 19.823 -3.960 -12.308 1.00 83.69 192 GLY A C 1
ATOM 1471 O O . GLY A 1 192 ? 19.391 -4.858 -11.591 1.00 83.69 192 GLY A O 1
ATOM 1472 N N . VAL A 1 193 ? 19.079 -2.899 -12.642 1.00 85.31 193 VAL A N 1
ATOM 1473 C CA . VAL A 1 193 ? 17.732 -2.657 -12.088 1.00 85.31 193 VAL A CA 1
ATOM 1474 C C . VAL A 1 193 ? 16.768 -3.809 -12.370 1.00 85.31 193 VAL A C 1
ATOM 1476 O O . VAL A 1 193 ? 15.970 -4.174 -11.509 1.00 85.31 193 VAL A O 1
ATOM 1479 N N . GLN A 1 194 ? 16.824 -4.408 -13.564 1.00 84.81 194 GLN A N 1
ATOM 1480 C CA . GLN A 1 194 ? 15.974 -5.560 -13.875 1.00 84.81 194 GLN A CA 1
ATOM 1481 C C . GLN A 1 194 ? 16.314 -6.755 -12.983 1.00 84.81 194 GLN A C 1
ATOM 1483 O O . GLN A 1 194 ? 15.409 -7.416 -12.478 1.00 84.81 194 GLN A O 1
ATOM 1488 N N . ARG A 1 195 ? 17.608 -7.012 -12.761 1.00 85.44 195 ARG A N 1
ATOM 1489 C CA . ARG A 1 195 ? 18.078 -8.107 -11.901 1.00 85.44 195 ARG A CA 1
ATOM 1490 C C . ARG A 1 195 ? 17.700 -7.883 -10.441 1.00 85.44 195 ARG A C 1
ATOM 1492 O O . ARG A 1 195 ? 17.319 -8.842 -9.780 1.00 85.44 195 ARG A O 1
ATOM 1499 N N . ASP A 1 196 ? 17.728 -6.639 -9.980 1.00 86.38 196 ASP A N 1
ATOM 1500 C CA . ASP A 1 196 ? 17.364 -6.276 -8.608 1.00 86.38 196 ASP A CA 1
ATOM 1501 C C . ASP A 1 196 ? 15.844 -6.342 -8.366 1.00 86.38 196 ASP A C 1
ATOM 1503 O O . ASP A 1 196 ? 15.397 -6.647 -7.261 1.00 86.38 196 ASP A O 1
ATOM 1507 N N . LEU A 1 197 ? 15.025 -6.115 -9.401 1.00 86.25 197 LEU A N 1
ATOM 1508 C CA . LEU A 1 197 ? 13.562 -6.248 -9.327 1.00 86.25 197 LEU A CA 1
ATOM 1509 C C . LEU A 1 197 ? 13.075 -7.705 -9.358 1.00 86.25 197 LEU A C 1
ATOM 1511 O O . LEU A 1 197 ? 11.994 -7.987 -8.835 1.00 86.25 197 LEU A O 1
ATOM 1515 N N . LEU A 1 198 ? 13.843 -8.629 -9.949 1.00 85.75 198 LEU A N 1
ATOM 1516 C CA . LEU A 1 198 ? 13.456 -10.041 -10.082 1.00 85.75 198 LEU A CA 1
ATOM 1517 C C . LEU A 1 198 ? 13.126 -10.710 -8.738 1.00 85.75 198 LEU A C 1
ATOM 1519 O O . LEU A 1 198 ? 12.033 -11.269 -8.646 1.00 85.75 198 LEU A O 1
ATOM 1523 N N . PRO A 1 199 ? 13.959 -10.612 -7.679 1.00 83.12 199 PRO A N 1
ATOM 1524 C CA . PRO A 1 199 ? 13.641 -11.198 -6.379 1.00 83.12 199 PRO A CA 1
ATOM 1525 C C . PRO A 1 199 ? 12.263 -10.786 -5.849 1.00 83.12 199 PRO A C 1
ATOM 1527 O O . PRO A 1 199 ? 11.518 -11.629 -5.355 1.00 83.12 199 PRO A O 1
ATOM 1530 N N . ILE A 1 200 ? 11.887 -9.512 -5.993 1.00 82.44 200 ILE A N 1
ATOM 1531 C CA . ILE A 1 200 ? 10.593 -9.009 -5.514 1.00 82.44 200 ILE A CA 1
ATOM 1532 C C . ILE A 1 200 ? 9.433 -9.629 -6.306 1.00 82.44 200 ILE A C 1
ATOM 1534 O O . ILE A 1 200 ? 8.395 -9.938 -5.728 1.00 82.44 200 ILE A O 1
ATOM 1538 N N . ILE A 1 201 ? 9.600 -9.835 -7.614 1.00 81.94 201 ILE A N 1
ATOM 1539 C CA . ILE A 1 201 ? 8.562 -10.410 -8.485 1.00 81.94 201 ILE A CA 1
ATOM 1540 C C . ILE A 1 201 ? 8.457 -11.932 -8.302 1.00 81.94 201 ILE A C 1
ATOM 1542 O O . ILE A 1 201 ? 7.356 -12.478 -8.278 1.00 81.94 201 ILE A O 1
ATOM 1546 N N . GLU A 1 202 ? 9.591 -12.617 -8.164 1.00 79.56 202 GLU A N 1
ATOM 1547 C CA . GLU A 1 202 ? 9.678 -14.077 -8.024 1.00 79.56 202 GLU A CA 1
ATOM 1548 C C . GLU A 1 202 ? 9.304 -14.568 -6.619 1.00 79.56 202 GLU A C 1
ATOM 1550 O O . GLU A 1 202 ? 9.018 -15.751 -6.429 1.00 79.56 202 GLU A O 1
ATOM 1555 N N . GLY A 1 203 ? 9.240 -13.661 -5.640 1.00 72.12 203 GLY A N 1
ATOM 1556 C CA . GLY A 1 203 ? 8.695 -13.953 -4.322 1.00 72.12 203 GLY A CA 1
ATOM 1557 C C . GLY A 1 203 ? 9.735 -14.121 -3.222 1.00 72.12 203 GLY A C 1
ATOM 1558 O O . GLY A 1 203 ? 9.581 -15.000 -2.371 1.00 72.12 203 GLY A O 1
ATOM 1559 N N . SER A 1 204 ? 10.769 -13.283 -3.213 1.00 72.94 204 SER A N 1
ATOM 1560 C CA . SER A 1 204 ? 11.765 -13.227 -2.148 1.00 72.94 204 SER A CA 1
ATOM 1561 C C . SER A 1 204 ? 11.210 -12.612 -0.860 1.00 72.94 204 SER A C 1
ATOM 1563 O O . SER A 1 204 ? 10.159 -11.961 -0.818 1.00 72.94 204 SER A O 1
ATOM 1565 N N . THR A 1 205 ? 11.931 -12.848 0.232 1.00 77.69 205 THR A N 1
ATOM 1566 C CA . THR A 1 205 ? 11.660 -12.226 1.523 1.00 77.69 205 THR A CA 1
ATOM 1567 C C . THR A 1 205 ? 12.535 -10.990 1.693 1.00 77.69 205 THR A C 1
ATOM 1569 O O . THR A 1 205 ? 13.758 -11.099 1.738 1.00 77.69 205 THR A O 1
ATOM 1572 N N . VAL A 1 206 ? 11.908 -9.825 1.845 1.00 80.88 206 VAL A N 1
ATOM 1573 C CA . VAL A 1 206 ? 12.579 -8.551 2.120 1.00 80.88 206 VAL A CA 1
ATOM 1574 C C . VAL A 1 206 ? 12.547 -8.280 3.619 1.00 80.88 206 VAL A C 1
ATOM 1576 O O . VAL A 1 206 ? 11.486 -8.302 4.251 1.00 80.88 206 VAL A O 1
ATOM 1579 N N . SER A 1 207 ? 13.713 -8.009 4.203 1.00 75.81 207 SER A N 1
ATOM 1580 C CA . SER A 1 207 ? 13.811 -7.619 5.609 1.00 75.81 207 SER A CA 1
ATOM 1581 C C . SER A 1 207 ? 13.435 -6.148 5.773 1.00 75.81 207 SER A C 1
ATOM 1583 O O . SER A 1 207 ? 13.990 -5.255 5.122 1.00 75.81 207 SER A O 1
ATOM 1585 N N . THR A 1 208 ? 12.475 -5.879 6.654 1.00 77.94 208 THR A N 1
ATOM 1586 C CA . THR A 1 208 ? 12.086 -4.519 7.030 1.00 77.94 208 THR A CA 1
ATOM 1587 C C . THR A 1 208 ? 12.260 -4.321 8.530 1.00 77.94 208 THR A C 1
ATOM 1589 O O . THR A 1 208 ? 12.308 -5.276 9.305 1.00 77.94 208 THR A O 1
ATOM 1592 N N . LYS A 1 209 ? 12.290 -3.057 8.965 1.00 72.25 209 LYS A N 1
ATOM 1593 C CA . LYS A 1 209 ? 12.364 -2.677 10.388 1.00 72.25 209 LYS A CA 1
ATOM 1594 C C . LYS A 1 209 ? 11.216 -3.256 11.226 1.00 72.25 209 LYS A C 1
ATOM 1596 O O . LYS A 1 209 ? 11.319 -3.308 12.444 1.00 72.25 209 LYS A O 1
ATOM 1601 N N . HIS A 1 210 ? 10.132 -3.658 10.566 1.00 68.94 210 HIS A N 1
ATOM 1602 C CA . HIS A 1 210 ? 8.889 -4.107 11.179 1.00 68.94 210 HIS A CA 1
ATOM 1603 C C . HIS A 1 210 ? 8.635 -5.605 10.981 1.00 68.94 210 HIS A C 1
ATOM 1605 O O . HIS A 1 210 ? 7.566 -6.096 11.328 1.00 68.94 210 HIS A O 1
ATOM 1611 N N . GLY A 1 211 ? 9.614 -6.333 10.437 1.00 69.00 211 GLY A N 1
ATOM 1612 C CA . GLY A 1 211 ? 9.528 -7.762 10.167 1.00 69.00 211 GLY A CA 1
ATOM 1613 C C . GLY A 1 211 ? 9.829 -8.104 8.713 1.00 69.00 211 GLY A C 1
ATOM 1614 O O . GLY A 1 211 ? 10.003 -7.242 7.850 1.00 69.00 211 GLY A O 1
ATOM 1615 N N . ASN A 1 212 ? 9.895 -9.399 8.445 1.00 75.12 212 ASN A N 1
ATOM 1616 C CA . ASN A 1 212 ? 10.172 -9.920 7.117 1.00 75.12 212 ASN A CA 1
ATOM 1617 C C . ASN A 1 212 ? 8.893 -9.914 6.271 1.00 75.12 212 ASN A C 1
ATOM 1619 O O . ASN A 1 212 ? 7.881 -10.503 6.655 1.00 75.12 212 ASN A O 1
ATOM 1623 N N . VAL A 1 213 ? 8.940 -9.268 5.108 1.00 72.44 213 VAL A N 1
ATOM 1624 C CA . VAL A 1 213 ? 7.844 -9.258 4.135 1.00 72.44 213 VAL A CA 1
ATOM 1625 C C . VAL A 1 213 ? 8.164 -10.278 3.052 1.00 72.44 213 VAL A C 1
ATOM 1627 O O . VAL A 1 213 ? 9.155 -10.129 2.348 1.00 72.44 213 VAL A O 1
ATOM 1630 N N . SER A 1 214 ? 7.345 -11.321 2.914 1.00 68.31 214 SER A N 1
ATOM 1631 C CA . SER A 1 214 ? 7.503 -12.283 1.817 1.00 68.31 214 SER A CA 1
ATOM 1632 C C . SER A 1 214 ? 6.657 -11.853 0.627 1.00 68.31 214 SER A C 1
ATOM 1634 O O . SER A 1 214 ? 5.436 -11.775 0.739 1.00 68.31 214 SER A O 1
ATOM 1636 N N . ALA A 1 215 ? 7.295 -11.595 -0.514 1.00 61.19 215 ALA A N 1
ATOM 1637 C CA . ALA A 1 215 ? 6.612 -11.240 -1.757 1.00 61.19 215 ALA A CA 1
ATOM 1638 C C . ALA A 1 215 ? 5.984 -12.460 -2.467 1.00 61.19 215 ALA A C 1
ATOM 1640 O O . ALA A 1 215 ? 5.288 -12.311 -3.467 1.00 61.19 215 ALA A O 1
ATOM 1641 N N . THR A 1 216 ? 6.182 -13.674 -1.937 1.00 52.50 216 THR A N 1
ATOM 1642 C CA . THR A 1 216 ? 5.767 -14.962 -2.525 1.00 52.50 216 THR A CA 1
ATOM 1643 C C . THR A 1 216 ? 4.268 -15.057 -2.845 1.00 52.50 216 THR A C 1
ATOM 1645 O O . THR A 1 216 ? 3.875 -15.823 -3.722 1.00 52.50 216 THR A O 1
ATOM 1648 N N . GLN A 1 217 ? 3.420 -14.260 -2.188 1.00 53.34 217 GLN A N 1
ATOM 1649 C CA . GLN A 1 217 ? 1.972 -14.241 -2.436 1.00 53.34 217 GLN A CA 1
ATOM 1650 C C . GLN A 1 217 ? 1.507 -13.210 -3.476 1.00 53.34 217 GLN A C 1
ATOM 1652 O O . GLN A 1 217 ? 0.353 -13.275 -3.893 1.00 53.34 217 GLN A O 1
ATOM 1657 N N . LEU A 1 218 ? 2.384 -12.334 -3.977 1.00 49.91 218 LEU A N 1
ATOM 1658 C CA . LEU A 1 218 ? 2.018 -11.315 -4.971 1.00 49.91 218 LEU A CA 1
ATOM 1659 C C . LEU A 1 218 ? 1.906 -11.865 -6.409 1.00 49.91 218 LEU A C 1
ATOM 1661 O O . LEU A 1 218 ? 1.415 -11.163 -7.291 1.00 49.91 218 LEU A O 1
ATOM 1665 N N . GLY A 1 219 ? 2.319 -13.119 -6.657 1.00 41.25 219 GLY A N 1
ATOM 1666 C CA . GLY A 1 219 ? 2.429 -13.685 -8.013 1.00 41.25 219 GLY A CA 1
ATOM 1667 C C . GLY A 1 219 ? 1.831 -15.077 -8.259 1.00 41.25 219 GLY A C 1
ATOM 1668 O O . GLY A 1 219 ? 1.770 -15.500 -9.411 1.00 41.25 219 GLY A O 1
ATOM 1669 N N . THR A 1 220 ? 1.361 -15.814 -7.245 1.00 37.12 220 THR A N 1
ATOM 1670 C CA . THR A 1 220 ? 0.940 -17.223 -7.420 1.00 37.12 220 THR A CA 1
ATOM 1671 C C . THR A 1 220 ? -0.455 -17.517 -6.865 1.00 37.12 220 THR A C 1
ATOM 1673 O O . THR A 1 220 ? -0.649 -18.273 -5.920 1.00 37.12 220 THR A O 1
ATOM 1676 N N . ARG A 1 221 ? -1.484 -16.994 -7.540 1.00 39.53 221 ARG A N 1
ATOM 1677 C CA . ARG A 1 221 ? -2.792 -17.672 -7.609 1.00 39.53 221 ARG A CA 1
ATOM 1678 C C . ARG A 1 221 ? -2.840 -18.529 -8.879 1.00 39.53 221 ARG A C 1
ATOM 1680 O O . ARG A 1 221 ? -3.621 -18.270 -9.791 1.00 39.53 221 ARG A O 1
ATOM 1687 N N . GLN A 1 222 ? -1.984 -19.550 -8.962 1.00 39.06 222 GLN A N 1
ATOM 1688 C CA . GLN A 1 222 ? -2.253 -20.660 -9.878 1.00 39.06 222 GLN A CA 1
ATOM 1689 C C . GLN A 1 222 ? -3.382 -21.507 -9.278 1.00 39.06 222 GLN A C 1
ATOM 1691 O O . GLN A 1 222 ? -3.216 -22.174 -8.265 1.00 39.06 222 GLN A O 1
ATOM 1696 N N . GLN A 1 223 ? -4.559 -21.346 -9.880 1.00 44.38 223 GLN A N 1
ATOM 1697 C CA . GLN A 1 223 ? -5.561 -22.372 -10.171 1.00 44.38 223 GLN A CA 1
ATOM 1698 C C . GLN A 1 223 ? -5.525 -23.640 -9.298 1.00 44.38 223 GLN A C 1
ATOM 1700 O O . GLN A 1 223 ? -4.829 -24.601 -9.604 1.00 44.38 223 GLN A O 1
ATOM 1705 N N . HIS A 1 224 ? -6.391 -23.678 -8.289 1.00 35.25 224 HIS A N 1
ATOM 1706 C CA . HIS A 1 224 ? -7.044 -24.918 -7.875 1.00 35.25 224 HIS A CA 1
ATOM 1707 C C . HIS A 1 224 ? -8.553 -24.661 -7.811 1.00 35.25 224 HIS A C 1
ATOM 1709 O O . HIS A 1 224 ? -9.102 -24.318 -6.764 1.00 35.25 224 HIS A O 1
ATOM 1715 N N . ILE A 1 225 ? -9.185 -24.765 -8.981 1.00 36.62 225 ILE A N 1
ATOM 1716 C CA . ILE A 1 225 ? -10.568 -25.215 -9.183 1.00 36.62 225 ILE A CA 1
ATOM 1717 C C . ILE A 1 225 ? -10.481 -26.298 -10.252 1.00 36.62 225 ILE A C 1
ATOM 1719 O O . ILE A 1 225 ? -9.762 -26.043 -11.246 1.00 36.62 225 ILE A O 1
#

InterPro domains:
  IPR003959 ATPase, AAA-type, core [PF00004] (1-45)
  IPR003959 ATPase, AAA-type, core [PF07724] (134-214)
  IPR027417 P-loop containing nucleoside triphosphate hydrolase [G3DSA:3.40.50.300] (1-86)
  IPR027417 P-loop containing nucleoside triphosphate hydrolase [G3DSA:3.40.50.300] (133-224)
  IPR027417 P-loop containing nucleoside triphosphate hydrolase [SSF52540] (1-213)
  IPR050052 ATP-dependent Clp protease ATP-binding subunit ClpX [PTHR48102] (1-211)

Organism: NCBI:txid145388

Secondary structure (DSSP, 8-state):
--S-TTSSHHHHHHHHHHHTT--EEEEEGGGGSGGG-SS--TTHHHHHHHHHHHHHHHHHHHHHHHHHHHHHHHHHHHHHHHHH-TT--THHHHHHHHHHHGGGGS-------S-----------------S------HHHHHHHHHHHHHHHHHHHHHHHHHT-EEEEE-GGGTPPPTT--SS---HHHHHHHHHHHHHHHTPEEEETTEEEEGGGSS------

pLDDT: mean 71.24, std 19.22, range [31.62, 96.0]

Radius of gyration: 26.31 Å; chains: 1; bounding box: 65×52×73 Å

Foldseek 3Di:
DDDDPPPCPVVVLVVVCVVLLAQEDEDELVCQFPVNPPVDAPLVLLVSSLVSLLVSLVVVVCVVCVVVVVVLVVVVVLVVVCVVPVVDDPVVSVVVVVVVVVVVPDDDPDPDDPDDDDDDDPPDDDDDDDDVDPPPDDPVVVVVVVVVVSLVSSVSSLVRCQARTYYHHPPLVVLDDDPPPPPDDDRVRSVVSVVSCVCLQCWHWRQDPSGIRTSNNVHDPPDDD

Sequence (225 aa):
MIGPTGCGKTEIARRLAQLADAPFVKVEATKFTEVGFHGRDVDSIVRDLLDNAALLVRGKLRERAASKVSEAVEELILRALLEAHPSAGPERLEELRAKYSLLEQLPTCPRAPQGGVVSFDFGRMLGGGGRRERRRTTVAEARPLLEEAEEVVMREALRSAQQDGIVFIDEIDKIVTPHGALRHGTDPSSEGVQRDLLPIIEGSTVSTKHGNVSATQLGTRQQHI